Protein AF-A0A2E5KNH0-F1 (afdb_monomer_lite)

Foldseek 3Di:
DDDDPDDFQWFWWWFWFFFFDDDDDPDDDCVVLLVVLPPQWDDDVQWTWHAPDSQAETEIDNDALQDDDDPSRLVVVVVVCVSRVDYHYPPHDHDPVSVNVNSVSRHDTDFDPPAAFDDDPPDTHRSMGIFGDGPPRPDGPPPDDDDAPPVDPRGGPGIDIDTDGHDPDDPDDDDDDVVVVLVPDDPVVNVVPVPD

pLDDT: mean 78.6, std 23.7, range [23.48, 97.38]

Radius of gyration: 19.37 Å; chains: 1; bounding box: 50×56×49 Å

Sequence (196 aa):
MSASAGSSCRAVTLASAAAVLRRSAISGPISAALRRWRSTDRMSSAFEVRPITPTIGGEVSGIDLSQDLSDKTIADLHTAFLDRQVLFFRDQDITVDQHIAFGRHFGDLYVNLAAPPYKDGDAVYREVIPIYADQDTPRAGGEVWHSDASCDPEPPSASIMMLHELPPSGGDTLFAIMYAAYDALSEAMQGCLVGV

Secondary structure (DSSP, 8-state):
-----------EEEEEEEEE-------S-THHHHHHTT------SS-EEEESSSSS-EEEES--TTS---HHHHHHHHHHHHHHS-EEE-S----HHHHHHHHHTTSEEP--TTSPPEEETTEEESS-EEEE--TT-SS-TT-SS--TTTTSSS--SEEEEEE----SS--PPP---HHHHHHTS-HHHHHHHTT-

Structure (mmCIF, N/CA/C/O backbone):
data_AF-A0A2E5KNH0-F1
#
_entry.id   AF-A0A2E5KNH0-F1
#
loop_
_atom_site.group_PDB
_atom_site.id
_atom_site.type_symbol
_atom_site.label_atom_id
_atom_site.label_alt_id
_atom_site.label_comp_id
_atom_site.label_asym_id
_atom_site.label_entity_id
_atom_site.label_seq_id
_atom_site.pdbx_PDB_ins_code
_atom_site.Cartn_x
_atom_site.Cartn_y
_atom_site.Cartn_z
_atom_site.occupancy
_atom_site.B_iso_or_equiv
_atom_site.auth_seq_id
_atom_site.auth_comp_id
_atom_site.auth_asym_id
_atom_site.auth_atom_id
_atom_site.pdbx_PDB_model_num
ATOM 1 N N . MET A 1 1 ? 28.622 -40.503 -9.904 1.00 34.38 1 MET A N 1
ATOM 2 C CA . MET A 1 1 ? 29.167 -39.132 -9.796 1.00 34.38 1 MET A CA 1
ATOM 3 C C . MET A 1 1 ? 28.097 -38.207 -10.362 1.00 34.38 1 MET A C 1
ATOM 5 O O . MET A 1 1 ? 27.934 -38.161 -11.567 1.00 34.38 1 MET A O 1
ATOM 9 N N . SER A 1 2 ? 27.063 -37.973 -9.553 1.00 31.59 2 SER A N 1
ATOM 10 C CA . SER A 1 2 ? 26.736 -36.683 -8.920 1.00 31.59 2 SER A CA 1
ATOM 11 C C . SER A 1 2 ? 26.392 -35.597 -9.941 1.00 31.59 2 SER A C 1
ATOM 13 O O . SER A 1 2 ? 27.277 -34.964 -10.509 1.00 31.59 2 SER A O 1
ATOM 15 N N . ALA A 1 3 ? 25.089 -35.430 -10.167 1.00 26.97 3 ALA A N 1
ATOM 16 C CA . ALA A 1 3 ? 24.511 -34.275 -10.832 1.00 26.97 3 ALA A CA 1
ATOM 17 C C . ALA A 1 3 ? 24.563 -33.086 -9.861 1.00 26.97 3 ALA A C 1
ATOM 19 O O . ALA A 1 3 ? 24.014 -33.163 -8.762 1.00 26.97 3 ALA A O 1
ATOM 20 N N . SER A 1 4 ? 25.232 -32.000 -10.248 1.00 27.81 4 SER A N 1
ATOM 21 C CA . SER A 1 4 ? 25.197 -30.746 -9.500 1.00 27.81 4 SER A CA 1
ATOM 22 C C . SER A 1 4 ? 23.882 -30.025 -9.791 1.00 27.81 4 SER A C 1
ATOM 24 O O . SER A 1 4 ? 23.752 -29.319 -10.791 1.00 27.81 4 SER A O 1
ATOM 26 N N . ALA A 1 5 ? 22.902 -30.216 -8.911 1.00 32.16 5 ALA A N 1
ATOM 27 C CA . ALA A 1 5 ? 21.806 -29.276 -8.745 1.00 32.16 5 ALA A CA 1
ATOM 28 C C . ALA A 1 5 ? 22.393 -27.985 -8.158 1.00 32.16 5 ALA A C 1
ATOM 30 O O . ALA A 1 5 ? 22.823 -27.951 -7.008 1.00 32.16 5 ALA A O 1
ATOM 31 N N . GLY A 1 6 ? 22.480 -26.952 -8.986 1.00 33.78 6 GLY A N 1
ATOM 32 C CA . GLY A 1 6 ? 23.011 -25.652 -8.611 1.00 33.78 6 GLY A CA 1
ATOM 33 C C . GLY A 1 6 ? 22.326 -24.576 -9.431 1.00 33.78 6 GLY A C 1
ATOM 34 O O . GLY A 1 6 ? 22.869 -24.120 -10.427 1.00 33.78 6 GLY A O 1
ATOM 35 N N . SER A 1 7 ? 21.125 -24.190 -9.018 1.00 30.50 7 SER A N 1
ATOM 36 C CA . SER A 1 7 ? 20.583 -22.876 -9.346 1.00 30.50 7 SER A CA 1
ATOM 37 C C . SER A 1 7 ? 19.960 -22.356 -8.063 1.00 30.50 7 SER A C 1
ATOM 39 O O . SER A 1 7 ? 18.985 -22.922 -7.569 1.00 30.50 7 SER A O 1
ATOM 41 N N . SER A 1 8 ? 20.634 -21.387 -7.448 1.00 27.61 8 SER A N 1
ATOM 42 C CA . SER A 1 8 ? 20.253 -20.852 -6.148 1.00 27.61 8 SER A CA 1
ATOM 43 C C . SER A 1 8 ? 18.893 -20.170 -6.275 1.00 27.61 8 SER A C 1
ATOM 45 O O . SER A 1 8 ? 18.663 -19.427 -7.229 1.00 27.61 8 SER A O 1
ATOM 47 N N . CYS A 1 9 ? 17.988 -20.428 -5.330 1.00 23.77 9 CYS A N 1
ATOM 48 C CA . CYS A 1 9 ? 16.837 -19.554 -5.142 1.00 23.77 9 CYS A CA 1
ATOM 49 C C . CYS A 1 9 ? 17.395 -18.172 -4.801 1.00 23.77 9 CYS A C 1
ATOM 51 O O . CYS A 1 9 ? 18.076 -18.012 -3.790 1.00 23.77 9 CYS A O 1
ATOM 53 N N . ARG A 1 10 ? 17.185 -17.211 -5.694 1.00 25.58 10 ARG A N 1
ATOM 54 C CA . ARG A 1 10 ? 17.417 -15.793 -5.441 1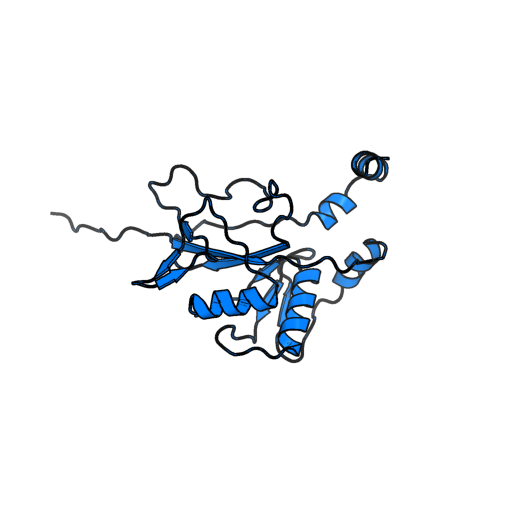.00 25.58 10 ARG A CA 1
ATOM 55 C C . ARG A 1 10 ? 16.041 -15.200 -5.150 1.00 25.58 10 ARG A C 1
ATOM 57 O O . ARG A 1 10 ? 15.078 -15.550 -5.828 1.00 25.58 10 ARG A O 1
ATOM 64 N N . ALA A 1 11 ? 15.937 -14.461 -4.052 1.00 23.48 11 ALA A N 1
ATOM 65 C CA . ALA A 1 11 ? 14.734 -13.750 -3.647 1.00 23.48 11 ALA A CA 1
ATOM 66 C C . ALA A 1 11 ? 15.055 -12.250 -3.657 1.00 23.48 11 ALA A C 1
ATOM 68 O O . ALA A 1 11 ? 15.492 -11.655 -2.678 1.00 23.48 11 ALA A O 1
ATOM 69 N N . VAL A 1 12 ? 14.920 -11.642 -4.824 1.00 25.36 12 VAL A N 1
ATOM 70 C CA . VAL A 1 12 ? 14.840 -10.195 -5.026 1.00 25.36 12 VAL A CA 1
ATOM 71 C C . VAL A 1 12 ? 13.396 -9.709 -4.800 1.00 25.36 12 VAL A C 1
ATOM 73 O O . VAL A 1 12 ? 12.568 -9.707 -5.704 1.00 25.36 12 VAL A O 1
ATOM 76 N N . THR A 1 13 ? 13.081 -9.212 -3.607 1.00 25.86 13 THR A N 1
ATOM 77 C CA . THR A 1 13 ? 11.920 -8.321 -3.413 1.00 25.86 13 THR A CA 1
ATOM 78 C C . THR A 1 13 ? 12.343 -6.890 -3.779 1.00 25.86 13 THR A C 1
ATOM 80 O O . THR A 1 13 ? 13.503 -6.520 -3.596 1.00 25.86 13 THR A O 1
ATOM 83 N N . LEU A 1 14 ? 11.478 -6.047 -4.349 1.00 35.12 14 LEU A N 1
ATOM 84 C CA . LEU A 1 14 ? 11.914 -4.724 -4.809 1.00 35.12 14 LEU A CA 1
ATOM 85 C C . LEU A 1 14 ? 10.901 -3.605 -4.556 1.00 35.12 14 LEU A C 1
ATOM 87 O O . LEU A 1 14 ? 9.698 -3.781 -4.411 1.00 35.12 14 LEU A O 1
ATOM 91 N N . ALA A 1 15 ? 11.480 -2.414 -4.478 1.00 33.41 15 ALA A N 1
ATOM 92 C CA . ALA A 1 15 ? 10.873 -1.113 -4.662 1.00 33.41 15 ALA A CA 1
ATOM 93 C C . ALA A 1 15 ? 9.723 -0.787 -3.719 1.00 33.41 15 ALA A C 1
ATOM 95 O O . ALA A 1 15 ? 8.595 -0.934 -4.139 1.00 33.41 15 ALA A O 1
ATOM 96 N N . SER A 1 16 ? 10.001 -0.255 -2.520 1.00 31.20 16 SER A N 1
ATOM 97 C CA . SER A 1 16 ? 9.068 0.668 -1.853 1.00 31.20 16 SER A CA 1
ATOM 98 C C . SER A 1 16 ? 9.271 2.071 -2.439 1.00 31.20 16 SER A C 1
ATOM 100 O O . SER A 1 16 ? 10.328 2.669 -2.232 1.00 31.20 16 SER A O 1
ATOM 102 N N . ALA A 1 17 ? 8.303 2.582 -3.201 1.00 29.34 17 ALA A N 1
ATOM 103 C CA . ALA A 1 17 ? 8.221 4.003 -3.532 1.00 29.34 17 ALA A CA 1
ATOM 104 C C . ALA A 1 17 ? 7.343 4.667 -2.472 1.00 29.34 17 ALA A C 1
ATOM 106 O O . ALA A 1 17 ? 6.145 4.386 -2.395 1.00 29.34 17 ALA A O 1
ATOM 107 N N . ALA A 1 18 ? 7.951 5.493 -1.625 1.00 30.86 18 ALA A N 1
ATOM 108 C CA . ALA A 1 18 ? 7.249 6.128 -0.526 1.00 30.86 18 ALA A CA 1
ATOM 109 C C . ALA A 1 18 ? 6.720 7.503 -0.968 1.00 30.86 18 ALA A C 1
ATOM 111 O O . ALA A 1 18 ? 7.510 8.351 -1.371 1.00 30.86 18 ALA A O 1
ATOM 112 N N . ALA A 1 19 ? 5.407 7.728 -0.931 1.00 27.92 19 ALA A N 1
ATOM 113 C CA . ALA A 1 19 ? 4.795 8.992 -1.343 1.00 27.92 19 ALA A CA 1
ATOM 114 C C . ALA A 1 19 ? 4.454 9.860 -0.123 1.00 27.92 19 ALA A C 1
ATOM 116 O O . ALA A 1 19 ? 3.958 9.346 0.885 1.00 27.92 19 ALA A O 1
ATOM 117 N N . VAL A 1 20 ? 4.693 11.173 -0.194 1.00 26.77 20 VAL A N 1
ATOM 118 C CA . VAL A 1 20 ? 4.308 12.147 0.848 1.00 26.77 20 VAL A CA 1
ATOM 119 C C . VAL A 1 20 ? 3.017 12.870 0.443 1.00 26.77 20 VAL A C 1
ATOM 121 O O . VAL A 1 20 ? 3.003 13.687 -0.476 1.00 26.77 20 VAL A O 1
ATOM 124 N N . LEU A 1 21 ? 1.918 12.597 1.150 1.00 29.09 21 LEU A N 1
ATOM 125 C CA . LEU A 1 21 ? 0.641 13.290 1.000 1.00 29.09 21 LEU A CA 1
ATOM 126 C C . LEU A 1 21 ? 0.536 14.458 1.979 1.00 29.09 21 LEU A C 1
ATOM 128 O O . LEU A 1 21 ? 0.587 14.289 3.199 1.00 29.09 21 LEU A O 1
ATOM 132 N N . ARG A 1 22 ? 0.282 15.660 1.449 1.00 29.33 22 ARG A N 1
ATOM 133 C CA . ARG A 1 22 ? -0.100 16.813 2.273 1.00 29.33 22 ARG A CA 1
ATOM 134 C C . ARG A 1 22 ? -1.474 16.566 2.897 1.00 29.33 22 ARG A C 1
ATOM 136 O O . ARG A 1 22 ? -2.458 16.341 2.194 1.00 29.33 22 ARG A O 1
ATOM 143 N N . ARG A 1 23 ? -1.536 16.647 4.230 1.00 30.12 23 ARG A N 1
ATOM 144 C CA . ARG A 1 23 ? -2.749 16.455 5.041 1.00 30.12 23 ARG A CA 1
ATOM 145 C C . ARG A 1 23 ? -3.913 17.310 4.526 1.00 30.12 23 ARG A C 1
ATOM 147 O O . ARG A 1 23 ? -3.942 18.516 4.752 1.00 30.12 23 ARG A O 1
ATOM 154 N N . SER A 1 24 ? -4.920 16.671 3.935 1.00 33.03 24 SER A N 1
ATOM 155 C CA . SER A 1 24 ? -6.285 17.203 3.949 1.00 33.03 24 SER A CA 1
ATOM 156 C C . SER A 1 24 ? -6.992 16.641 5.176 1.00 33.03 24 SER A C 1
ATOM 158 O O . SER A 1 24 ? -7.052 15.429 5.373 1.00 33.03 24 SER A O 1
ATOM 160 N N . ALA A 1 25 ? -7.452 17.534 6.050 1.00 32.50 25 ALA A N 1
ATOM 161 C CA . ALA A 1 25 ? -8.065 17.187 7.322 1.00 32.50 25 ALA A CA 1
ATOM 162 C C . ALA A 1 25 ? -9.341 16.359 7.109 1.00 32.50 25 ALA A C 1
ATOM 164 O O . ALA A 1 25 ? -10.355 16.873 6.640 1.00 32.50 25 ALA A O 1
ATOM 165 N N . ILE A 1 26 ? -9.306 15.085 7.496 1.00 38.44 26 ILE A N 1
ATOM 166 C CA . ILE A 1 26 ? -10.521 14.295 7.688 1.00 38.44 26 ILE A CA 1
ATOM 167 C C . ILE A 1 26 ? -11.118 14.753 9.023 1.00 38.44 26 ILE A C 1
ATOM 169 O O . ILE A 1 26 ? -10.611 14.409 10.088 1.00 38.44 26 ILE A O 1
ATOM 173 N N . SER A 1 27 ? -12.160 15.582 8.973 1.00 29.41 27 SER A N 1
ATOM 174 C CA . SER A 1 27 ? -12.933 15.987 10.148 1.00 29.41 27 SER A CA 1
ATOM 175 C C . SER A 1 27 ? -14.184 15.109 10.291 1.00 29.41 27 SER A C 1
ATOM 177 O O . SER A 1 27 ? -15.020 15.037 9.393 1.00 29.41 27 SER A O 1
ATOM 179 N N . GLY A 1 28 ? -14.316 14.415 11.427 1.00 36.91 28 GLY A N 1
ATOM 180 C CA . GLY A 1 28 ? -15.511 13.642 11.793 1.00 36.91 28 GLY A CA 1
ATOM 181 C C . GLY A 1 28 ? -15.218 12.456 12.727 1.00 36.91 28 GLY A C 1
ATOM 182 O O . GLY A 1 28 ? -14.090 11.968 12.753 1.00 36.91 28 GLY A O 1
ATOM 183 N N . PRO A 1 29 ? -16.205 11.973 13.510 1.00 38.62 29 PRO A N 1
ATOM 184 C CA . PRO A 1 29 ? -16.018 10.810 14.376 1.00 38.62 29 PRO A CA 1
ATOM 185 C C . PRO A 1 29 ? -15.806 9.533 13.545 1.00 38.62 29 PRO A C 1
ATOM 187 O O . PRO A 1 29 ? -16.643 9.154 12.723 1.00 38.62 29 PRO A O 1
ATOM 190 N N . ILE A 1 30 ? -14.692 8.843 13.802 1.00 52.00 30 ILE A N 1
ATOM 191 C CA . ILE A 1 30 ? -14.198 7.660 13.068 1.00 52.00 30 ILE A CA 1
ATOM 192 C C . ILE A 1 30 ? -15.200 6.482 13.096 1.00 52.00 30 ILE A C 1
ATOM 194 O O . ILE A 1 30 ? -15.264 5.689 12.156 1.00 52.00 30 ILE A O 1
ATOM 198 N N . SER A 1 31 ? -16.125 6.445 14.068 1.00 41.19 31 SER A N 1
ATOM 199 C CA . SER A 1 31 ? -17.243 5.480 14.118 1.00 41.19 31 SER A CA 1
ATOM 200 C C . SER A 1 31 ? -18.205 5.545 12.912 1.00 41.19 31 SER A C 1
ATOM 202 O O . SER A 1 31 ? -18.993 4.619 12.684 1.00 41.19 31 SER A O 1
ATOM 204 N N . ALA A 1 32 ? -18.166 6.622 12.121 1.00 43.34 32 ALA A N 1
ATOM 205 C CA . ALA A 1 32 ? -18.863 6.720 10.840 1.00 43.34 32 ALA A CA 1
ATOM 206 C C . ALA A 1 32 ? -18.083 6.054 9.687 1.00 43.34 32 ALA A C 1
ATOM 208 O O . ALA A 1 32 ? -18.707 5.500 8.779 1.00 43.34 32 ALA A O 1
ATOM 209 N N . ALA A 1 33 ? -16.746 6.042 9.741 1.00 44.22 33 ALA A N 1
ATOM 210 C CA . ALA A 1 33 ? -15.887 5.378 8.758 1.00 44.22 33 ALA A CA 1
ATOM 211 C C . ALA A 1 33 ? -16.022 3.848 8.847 1.00 44.22 33 ALA A C 1
ATOM 213 O O . ALA A 1 33 ? -16.253 3.197 7.831 1.00 44.22 33 ALA A O 1
ATOM 214 N N . LEU A 1 34 ? -16.058 3.292 10.065 1.00 43.56 34 LEU A N 1
ATOM 215 C CA . LEU A 1 34 ? -16.322 1.863 10.304 1.00 43.56 34 LEU A CA 1
ATOM 216 C C . LEU A 1 34 ? -17.716 1.412 9.820 1.00 43.56 34 LEU A C 1
ATOM 218 O O . LEU A 1 34 ? -17.902 0.279 9.382 1.00 43.56 34 LEU A O 1
ATOM 222 N N . ARG A 1 35 ? -18.724 2.296 9.854 1.00 43.66 35 ARG A N 1
ATOM 223 C CA . ARG A 1 35 ? -20.071 2.012 9.316 1.00 43.66 35 ARG A CA 1
ATOM 224 C C . ARG A 1 35 ? -20.096 1.918 7.787 1.00 43.66 35 ARG A C 1
ATOM 226 O O . ARG A 1 35 ? -20.959 1.235 7.237 1.00 43.66 35 ARG A O 1
ATOM 233 N N . ARG A 1 36 ? -19.143 2.564 7.112 1.00 45.41 36 ARG A N 1
ATOM 234 C CA . ARG A 1 36 ? -18.985 2.561 5.651 1.00 45.41 36 ARG A CA 1
ATOM 235 C C . ARG A 1 36 ? -18.416 1.235 5.123 1.00 45.41 36 ARG A C 1
ATOM 237 O O . ARG A 1 36 ? -18.638 0.916 3.959 1.00 45.41 36 ARG A O 1
ATOM 244 N N . TRP A 1 37 ? -17.791 0.425 5.987 1.00 46.59 37 TRP A N 1
ATOM 245 C CA . TRP A 1 37 ? -17.202 -0.885 5.657 1.00 46.59 37 TRP A CA 1
ATOM 246 C C . TRP A 1 37 ? -18.221 -1.969 5.270 1.00 46.59 37 TRP A C 1
ATOM 248 O O . TRP A 1 37 ? -17.841 -3.007 4.738 1.00 46.59 37 TRP A O 1
ATOM 258 N N . ARG A 1 38 ? -19.523 -1.743 5.505 1.00 45.75 38 ARG A N 1
ATOM 259 C CA . ARG A 1 38 ? -20.592 -2.708 5.185 1.00 45.75 38 ARG A CA 1
ATOM 260 C C . ARG A 1 38 ? -21.038 -2.718 3.717 1.00 45.75 38 ARG A C 1
ATOM 262 O O . ARG A 1 38 ? -21.854 -3.562 3.365 1.00 45.75 38 ARG A O 1
ATOM 269 N N . SER A 1 39 ? -20.540 -1.814 2.869 1.00 47.56 39 SER A N 1
ATOM 270 C CA . SER A 1 39 ? -20.780 -1.883 1.420 1.00 47.56 39 SER A CA 1
ATOM 271 C C . SER A 1 39 ? -19.678 -2.722 0.781 1.00 47.56 39 SER A C 1
ATOM 273 O O . SER A 1 39 ? -18.568 -2.237 0.573 1.00 47.56 39 SER A O 1
ATOM 275 N N . THR A 1 40 ? -19.970 -3.997 0.537 1.00 47.69 40 THR A N 1
ATOM 276 C CA . THR A 1 40 ? -19.003 -5.030 0.135 1.00 47.69 40 THR A CA 1
ATOM 277 C C . THR A 1 40 ? -18.423 -4.884 -1.267 1.00 47.69 40 THR A C 1
ATOM 279 O O . THR A 1 40 ? -17.397 -5.494 -1.516 1.00 47.69 40 THR A O 1
ATOM 282 N N . ASP A 1 41 ? -18.975 -4.030 -2.124 1.00 52.41 41 ASP A N 1
ATOM 283 C CA . ASP A 1 41 ? -18.373 -3.689 -3.412 1.00 52.41 41 ASP A CA 1
ATOM 284 C C . ASP A 1 41 ? -18.386 -2.178 -3.598 1.00 52.41 41 ASP A C 1
ATOM 286 O O . ASP A 1 41 ? -19.431 -1.525 -3.509 1.00 52.41 41 ASP A O 1
ATOM 290 N N . ARG A 1 42 ? -17.214 -1.607 -3.874 1.00 55.16 42 ARG A N 1
ATOM 291 C CA . ARG A 1 42 ? -17.139 -0.325 -4.568 1.00 55.16 42 ARG A CA 1
ATOM 292 C C . ARG A 1 42 ? -16.660 -0.603 -5.975 1.00 55.16 42 ARG A C 1
ATOM 294 O O . ARG A 1 42 ? -15.466 -0.733 -6.213 1.00 55.16 42 ARG A O 1
ATOM 301 N N . MET A 1 43 ? -17.612 -0.659 -6.894 1.00 52.69 43 MET A N 1
ATOM 302 C CA . MET A 1 43 ? -17.313 -0.582 -8.311 1.00 52.69 43 MET A CA 1
ATOM 303 C C . MET A 1 43 ? -17.013 0.877 -8.646 1.00 52.69 43 MET A C 1
ATOM 305 O O . MET A 1 43 ? -17.902 1.732 -8.576 1.00 52.69 43 MET A O 1
ATOM 309 N N . SER A 1 44 ? -15.765 1.177 -8.998 1.00 60.31 44 SER A N 1
ATOM 310 C CA . SER A 1 44 ? -15.546 2.293 -9.911 1.00 60.31 44 SER A CA 1
ATOM 311 C C . SER A 1 44 ? -15.933 1.803 -11.311 1.00 60.31 44 SER A C 1
ATOM 313 O O . SER A 1 44 ? -15.989 0.602 -11.569 1.00 60.31 44 SER A O 1
ATOM 315 N N . SER A 1 45 ? -16.215 2.703 -12.249 1.00 66.56 45 SER A N 1
ATOM 316 C CA . SER A 1 45 ? -16.480 2.287 -13.634 1.00 66.56 45 SER A CA 1
ATOM 317 C C . SER A 1 45 ? -15.256 1.659 -14.322 1.00 66.56 45 SER A C 1
ATOM 319 O O . SER A 1 45 ? -15.389 1.195 -15.448 1.00 66.56 45 SER A O 1
ATOM 321 N N . ALA A 1 46 ? -14.077 1.698 -13.685 1.00 81.88 46 ALA A N 1
ATOM 322 C CA . ALA A 1 46 ? -12.796 1.315 -14.270 1.00 81.88 46 ALA A CA 1
ATOM 323 C C . ALA A 1 46 ? -12.144 0.087 -13.610 1.00 81.88 46 ALA A C 1
ATOM 325 O O . ALA A 1 46 ? -11.383 -0.596 -14.279 1.00 81.88 46 ALA A O 1
ATOM 326 N N . PHE A 1 47 ? -12.412 -0.197 -12.331 1.00 93.62 47 PHE A N 1
ATOM 327 C CA . PHE A 1 47 ? -11.809 -1.316 -11.599 1.00 93.62 47 PHE A CA 1
ATOM 328 C C . PHE A 1 47 ? -12.691 -1.782 -10.433 1.00 93.62 47 PHE A C 1
ATOM 330 O O . PHE A 1 47 ? -13.570 -1.056 -9.953 1.00 93.62 47 PHE A O 1
ATOM 337 N N . GLU A 1 48 ? -12.407 -2.986 -9.945 1.00 94.44 48 GLU A N 1
ATOM 338 C CA . GLU A 1 48 ? -13.041 -3.594 -8.775 1.00 94.44 48 GLU A CA 1
ATOM 339 C C . GLU A 1 48 ? -12.051 -3.658 -7.606 1.00 94.44 48 GLU A C 1
ATOM 341 O O . GLU A 1 48 ? -10.844 -3.793 -7.810 1.00 94.44 48 GLU A O 1
ATOM 346 N N . VAL A 1 49 ? -12.559 -3.551 -6.374 1.00 94.94 49 VAL A N 1
ATOM 347 C CA . VAL A 1 49 ? -11.767 -3.728 -5.148 1.00 94.94 49 VAL A CA 1
ATOM 348 C C . VAL A 1 49 ? -12.410 -4.804 -4.289 1.00 94.94 49 VAL A C 1
ATOM 350 O O . VAL A 1 49 ? -13.365 -4.527 -3.559 1.00 94.94 49 VAL A O 1
ATOM 353 N N . ARG A 1 50 ? -11.850 -6.015 -4.328 1.00 94.88 50 ARG A N 1
ATOM 354 C CA . ARG A 1 50 ? -12.304 -7.144 -3.515 1.00 94.88 50 ARG A CA 1
ATOM 355 C C . ARG A 1 50 ? -11.669 -7.079 -2.122 1.00 94.88 50 ARG A C 1
ATOM 357 O O . ARG A 1 50 ? -10.445 -7.174 -2.013 1.00 94.88 50 ARG A O 1
ATOM 364 N N . PRO A 1 51 ? -12.445 -6.955 -1.034 1.00 94.06 51 PRO A N 1
ATOM 365 C CA . PRO A 1 51 ? -11.888 -6.931 0.319 1.00 94.06 51 PRO A CA 1
ATOM 366 C C . PRO A 1 51 ? -11.169 -8.242 0.654 1.00 94.06 51 PRO A C 1
ATOM 368 O O . PRO A 1 51 ? -11.710 -9.319 0.409 1.00 94.06 51 PRO A O 1
ATOM 371 N N . ILE A 1 52 ? -9.977 -8.161 1.253 1.00 93.00 52 ILE A N 1
ATOM 372 C CA . ILE A 1 52 ? -9.242 -9.350 1.728 1.00 93.00 52 ILE A CA 1
ATOM 373 C C . ILE A 1 52 ? -9.651 -9.695 3.159 1.00 93.00 52 ILE A C 1
ATOM 375 O O . ILE A 1 52 ? -9.848 -10.861 3.497 1.00 93.00 52 ILE A O 1
ATOM 379 N N . THR A 1 53 ? -9.814 -8.677 4.001 1.00 91.69 53 THR A N 1
ATOM 380 C CA . THR A 1 53 ? -10.353 -8.821 5.355 1.00 91.69 53 THR A CA 1
ATOM 381 C C . THR A 1 53 ? -11.512 -7.841 5.562 1.00 91.69 53 THR A C 1
ATOM 383 O O . THR A 1 53 ? -11.703 -6.929 4.751 1.00 91.69 53 THR A O 1
ATOM 386 N N . PRO A 1 54 ? -12.290 -7.972 6.653 1.00 89.19 54 PRO A N 1
ATOM 387 C CA . PRO A 1 54 ? -13.362 -7.024 6.944 1.00 89.19 54 PRO A CA 1
ATOM 388 C C . PRO A 1 54 ? -12.892 -5.578 7.174 1.00 89.19 54 PRO A C 1
ATOM 390 O O . PRO A 1 54 ? -13.713 -4.671 7.068 1.00 89.19 54 PRO A O 1
ATOM 393 N N . THR A 1 55 ? -11.619 -5.360 7.527 1.00 87.19 55 THR A N 1
ATOM 394 C CA . THR A 1 55 ? -11.140 -4.078 8.080 1.00 87.19 55 THR A CA 1
ATOM 395 C C . THR A 1 55 ? -9.956 -3.462 7.333 1.00 87.19 55 THR A C 1
ATOM 397 O O . THR A 1 55 ? -9.813 -2.244 7.326 1.00 87.19 55 THR A O 1
ATOM 400 N N . ILE A 1 56 ? -9.109 -4.274 6.701 1.00 93.25 56 ILE A N 1
ATOM 401 C CA . ILE A 1 56 ? -7.891 -3.843 6.000 1.00 93.25 56 ILE A CA 1
ATOM 402 C C . ILE A 1 56 ? -7.633 -4.722 4.773 1.00 93.25 56 ILE A C 1
ATOM 404 O O . ILE A 1 56 ? -7.918 -5.922 4.779 1.00 93.25 56 ILE A O 1
ATOM 408 N N . GLY A 1 57 ? -7.061 -4.136 3.727 1.00 93.38 57 GLY A N 1
ATOM 409 C CA . GLY A 1 57 ? -6.658 -4.859 2.528 1.00 93.38 57 GLY A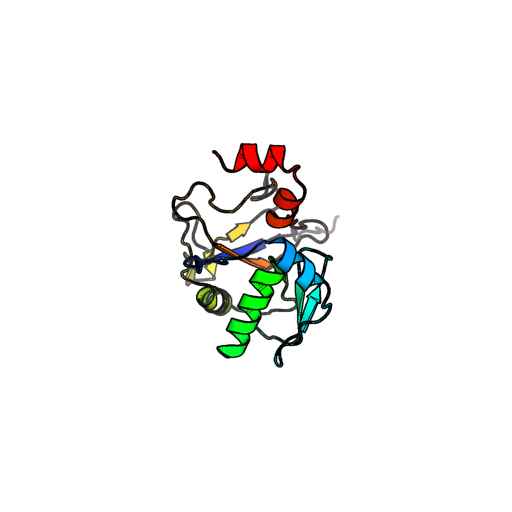 CA 1
ATOM 410 C C . GLY A 1 57 ? -7.773 -4.970 1.491 1.00 93.38 57 GLY A C 1
ATOM 411 O O . GLY A 1 57 ? -8.891 -5.402 1.786 1.00 93.38 57 GLY A O 1
ATOM 412 N N . GLY A 1 58 ? -7.446 -4.621 0.251 1.00 95.44 58 GLY A N 1
ATOM 413 C CA . GLY A 1 58 ? -8.280 -4.870 -0.920 1.00 95.44 58 GLY A CA 1
ATOM 414 C C . GLY A 1 58 ? -7.436 -5.329 -2.104 1.00 95.44 58 GLY A C 1
ATOM 415 O O . GLY A 1 58 ? -6.390 -4.750 -2.371 1.00 95.44 58 GLY A O 1
ATOM 416 N N . GLU A 1 59 ? -7.874 -6.367 -2.806 1.00 97.12 59 GLU A N 1
ATOM 417 C CA . GLU A 1 59 ? -7.298 -6.763 -4.091 1.00 97.12 59 GLU A CA 1
ATOM 418 C C . GLU A 1 59 ? -7.980 -5.975 -5.208 1.00 97.12 59 GLU A C 1
ATOM 420 O O . GLU A 1 59 ? -9.208 -5.962 -5.295 1.00 97.12 59 GLU A O 1
ATOM 425 N N . VAL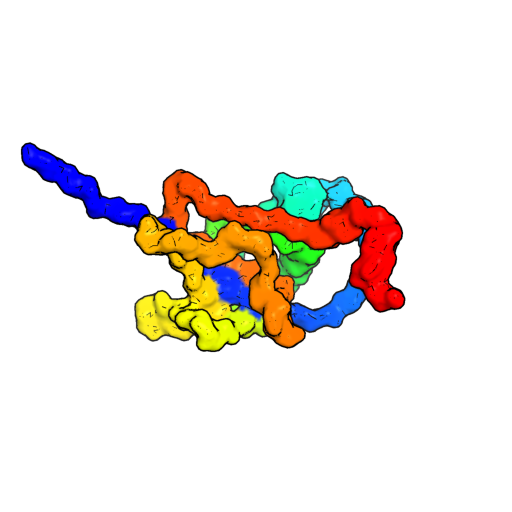 A 1 60 ? -7.185 -5.304 -6.036 1.00 96.25 60 VAL A N 1
ATOM 426 C CA . VAL A 1 60 ? -7.657 -4.493 -7.155 1.00 96.25 60 VAL A CA 1
ATOM 427 C C . VAL A 1 60 ? -7.538 -5.297 -8.445 1.00 96.25 60 VAL A C 1
ATOM 429 O O . VAL A 1 60 ? -6.477 -5.848 -8.739 1.00 96.25 60 VAL A O 1
ATOM 432 N N . SER A 1 61 ? -8.616 -5.343 -9.224 1.00 94.75 61 SER A N 1
ATOM 433 C CA . SER A 1 61 ? -8.673 -6.031 -10.518 1.00 94.75 61 SER A CA 1
ATOM 434 C C . SER A 1 61 ? -9.308 -5.150 -11.598 1.00 94.75 61 SER A C 1
ATOM 436 O O . SER A 1 61 ? -10.005 -4.177 -11.307 1.00 94.75 61 SER A O 1
ATOM 438 N N . GLY A 1 62 ? -9.054 -5.482 -12.868 1.00 92.25 62 GLY A N 1
ATOM 439 C CA . GLY A 1 62 ? -9.559 -4.716 -14.016 1.00 92.25 62 GLY A CA 1
ATOM 440 C C . GLY A 1 62 ? -8.741 -3.466 -14.353 1.00 92.25 62 GLY A C 1
ATOM 441 O O . GLY A 1 62 ? -9.188 -2.654 -15.155 1.00 92.25 62 GLY A O 1
ATOM 442 N N . ILE A 1 63 ? -7.549 -3.321 -13.766 1.00 93.56 63 ILE A N 1
ATOM 443 C CA . ILE A 1 63 ? -6.623 -2.219 -14.025 1.00 93.56 63 ILE A CA 1
ATOM 444 C C . ILE A 1 63 ? -5.257 -2.748 -14.473 1.00 93.56 63 ILE A C 1
ATOM 446 O O . ILE A 1 63 ? -4.786 -3.771 -13.976 1.00 93.56 63 ILE A O 1
ATOM 450 N N . ASP A 1 64 ? -4.637 -2.029 -15.404 1.00 94.56 64 ASP A N 1
ATOM 451 C CA . ASP A 1 64 ? -3.285 -2.275 -15.899 1.00 94.56 64 ASP A CA 1
ATOM 452 C C . ASP A 1 64 ? -2.433 -1.035 -15.603 1.00 94.56 64 ASP A C 1
ATOM 454 O O . ASP A 1 64 ? -2.675 0.039 -16.159 1.00 94.56 64 ASP A O 1
ATOM 458 N N . LEU A 1 65 ? -1.473 -1.175 -14.687 1.00 94.94 65 LEU A N 1
ATOM 459 C CA . LEU A 1 65 ? -0.594 -0.093 -14.243 1.00 94.94 65 LEU A CA 1
ATOM 460 C C . LEU A 1 65 ? 0.490 0.258 -15.275 1.00 94.94 65 LEU A C 1
ATOM 462 O O . LEU A 1 65 ? 1.189 1.254 -15.100 1.00 94.94 65 LEU A O 1
ATOM 466 N N . SER A 1 66 ? 0.639 -0.531 -16.346 1.00 93.81 66 SER A N 1
ATOM 467 C CA . SER A 1 66 ? 1.548 -0.211 -17.452 1.00 93.81 66 SER A CA 1
ATOM 468 C C . SER A 1 66 ? 1.014 0.913 -18.351 1.00 93.81 66 SER A C 1
ATOM 470 O O . SER A 1 66 ? 1.776 1.513 -19.114 1.00 93.81 66 SER A O 1
ATOM 472 N N . GLN A 1 67 ? -0.289 1.195 -18.270 1.00 92.44 67 GLN A N 1
ATOM 473 C CA . GLN A 1 67 ? -0.980 2.180 -19.096 1.00 92.44 67 GLN A CA 1
ATOM 474 C C . GLN A 1 67 ? -1.131 3.522 -18.379 1.00 92.44 67 GLN A C 1
ATOM 476 O O . GLN A 1 67 ? -1.178 3.597 -17.151 1.00 92.44 67 GLN A O 1
ATOM 481 N N . ASP A 1 68 ? -1.315 4.582 -19.164 1.00 91.38 68 ASP A N 1
ATOM 482 C CA . ASP A 1 68 ? -1.704 5.884 -18.631 1.00 91.38 68 ASP A CA 1
ATOM 483 C C . ASP A 1 68 ? -3.115 5.800 -18.030 1.00 91.38 68 ASP A C 1
ATOM 485 O O . ASP A 1 68 ? -4.121 5.609 -18.724 1.00 91.38 68 ASP A O 1
ATOM 489 N N . LEU A 1 69 ? -3.194 5.949 -16.711 1.00 93.44 69 LEU A N 1
ATOM 490 C CA . LEU A 1 69 ? -4.450 5.936 -15.976 1.00 93.44 69 LEU A CA 1
ATOM 491 C C . LEU A 1 69 ? -5.094 7.323 -16.004 1.00 93.44 69 LEU A C 1
ATOM 493 O O . LEU A 1 69 ? -4.441 8.340 -15.788 1.00 93.44 69 LEU A O 1
ATOM 497 N N . SER A 1 70 ? -6.410 7.371 -16.218 1.00 94.56 70 SER A N 1
ATOM 498 C CA . SER A 1 70 ? -7.142 8.640 -16.161 1.00 94.56 70 SER A CA 1
ATOM 499 C C . SER A 1 70 ? -7.109 9.253 -14.754 1.00 94.56 70 SER A C 1
ATOM 501 O O . SER A 1 70 ? -7.153 8.524 -13.760 1.00 94.56 70 SER A O 1
ATOM 503 N N . ASP A 1 71 ? -7.164 10.585 -14.658 1.00 93.94 71 ASP A N 1
ATOM 504 C CA . ASP A 1 71 ? -7.252 11.301 -13.372 1.00 93.94 71 ASP A CA 1
ATOM 505 C C . ASP A 1 71 ? -8.402 10.791 -12.496 1.00 93.94 71 ASP A C 1
ATOM 507 O O . ASP A 1 71 ? -8.285 10.687 -11.273 1.00 93.94 71 ASP A O 1
ATOM 511 N N . LYS A 1 72 ? -9.523 10.419 -13.128 1.00 94.06 72 LYS A N 1
ATOM 512 C CA . LYS A 1 72 ? -10.658 9.819 -12.431 1.00 94.06 72 LYS A CA 1
ATOM 513 C C . LYS A 1 72 ? -10.286 8.469 -11.811 1.00 94.06 72 LYS A C 1
ATOM 515 O O . LYS A 1 72 ? -10.625 8.229 -10.655 1.00 94.06 72 LYS A O 1
ATOM 520 N N . THR A 1 73 ? -9.606 7.605 -12.560 1.00 94.88 73 THR A N 1
ATOM 521 C CA . THR A 1 73 ? -9.143 6.300 -12.071 1.00 94.88 73 THR A CA 1
ATOM 522 C C . THR A 1 73 ? -8.193 6.475 -10.890 1.00 94.88 73 THR A C 1
ATOM 524 O O . THR A 1 73 ? -8.369 5.821 -9.867 1.00 94.88 73 THR A O 1
ATOM 527 N N . ILE A 1 74 ? -7.239 7.404 -10.989 1.00 95.00 74 ILE A N 1
ATOM 528 C CA . ILE A 1 74 ? -6.300 7.726 -9.907 1.00 95.00 74 ILE A CA 1
ATOM 529 C C . ILE A 1 74 ? -7.030 8.236 -8.656 1.00 95.00 74 ILE A C 1
ATOM 531 O O . ILE A 1 74 ? -6.737 7.792 -7.547 1.00 95.00 74 ILE A O 1
ATOM 535 N N . ALA A 1 75 ? -8.014 9.126 -8.808 1.00 93.69 75 ALA A N 1
ATOM 536 C CA . ALA A 1 75 ? -8.807 9.626 -7.684 1.00 93.69 75 ALA A CA 1
ATOM 537 C C . ALA A 1 75 ? -9.643 8.520 -7.009 1.00 93.69 75 ALA A C 1
ATOM 539 O O . ALA A 1 75 ? -9.757 8.469 -5.777 1.00 93.69 75 ALA A O 1
ATOM 540 N N . ASP A 1 76 ? -10.204 7.609 -7.808 1.00 94.31 76 ASP A N 1
ATOM 541 C CA . ASP A 1 76 ? -10.933 6.447 -7.304 1.00 94.31 76 ASP A CA 1
ATOM 542 C C . ASP A 1 76 ? -9.976 5.487 -6.561 1.00 94.31 76 ASP A C 1
ATOM 544 O O . ASP A 1 76 ? -10.333 4.990 -5.489 1.00 94.31 76 ASP A O 1
ATOM 548 N N . LEU A 1 77 ? -8.749 5.273 -7.062 1.00 94.62 77 LEU A N 1
ATOM 549 C CA . LEU A 1 77 ? -7.709 4.475 -6.391 1.00 94.62 77 LEU A CA 1
ATOM 550 C C . LEU A 1 77 ? -7.268 5.100 -5.068 1.00 94.62 77 LEU A C 1
ATOM 552 O O . LEU A 1 77 ? -7.168 4.390 -4.072 1.00 94.62 77 LEU A O 1
ATOM 556 N N . HIS A 1 78 ? -7.066 6.418 -5.023 1.00 93.62 78 HIS A N 1
ATOM 557 C CA . HIS A 1 78 ? -6.791 7.152 -3.781 1.00 93.62 78 HIS A CA 1
ATOM 558 C C . HIS A 1 78 ? -7.880 6.921 -2.743 1.00 93.62 78 HIS A C 1
ATOM 560 O O . HIS A 1 78 ? -7.606 6.605 -1.588 1.00 93.62 78 HIS A O 1
ATOM 566 N N . THR A 1 79 ? -9.138 7.026 -3.165 1.00 92.69 79 THR A N 1
ATOM 567 C CA . THR A 1 79 ? -10.280 6.786 -2.279 1.00 92.69 79 THR A CA 1
ATOM 568 C C . THR A 1 79 ? -10.303 5.341 -1.781 1.00 92.69 79 THR A C 1
ATOM 570 O O . THR A 1 79 ? -10.553 5.110 -0.599 1.00 92.69 79 THR A O 1
ATOM 573 N N . ALA A 1 80 ? -10.041 4.368 -2.659 1.00 92.88 80 ALA A N 1
ATOM 574 C CA . ALA A 1 80 ? -9.956 2.960 -2.284 1.00 92.88 80 ALA A CA 1
ATOM 575 C C . ALA A 1 80 ? -8.788 2.689 -1.324 1.00 92.88 80 ALA A C 1
ATOM 577 O O . ALA A 1 80 ? -8.956 1.945 -0.360 1.00 92.88 80 ALA A O 1
ATOM 578 N N . PHE A 1 81 ? -7.637 3.325 -1.544 1.00 94.75 81 PHE A N 1
ATOM 579 C CA . PHE A 1 81 ? -6.460 3.213 -0.692 1.00 94.75 81 PHE A CA 1
ATOM 580 C C . PHE A 1 81 ? -6.735 3.769 0.706 1.00 94.75 81 PHE A C 1
ATOM 582 O O . PHE A 1 81 ? -6.500 3.078 1.690 1.00 94.75 81 PHE A O 1
ATOM 589 N N . LEU A 1 82 ? -7.342 4.953 0.811 1.00 91.62 82 LEU A N 1
ATOM 590 C CA . LEU A 1 82 ? -7.732 5.533 2.100 1.00 91.62 82 LEU A CA 1
ATOM 591 C C . LEU A 1 82 ? -8.814 4.719 2.831 1.00 91.62 82 LEU A C 1
ATOM 593 O O . LEU A 1 82 ? -8.890 4.763 4.056 1.00 91.62 82 LEU A O 1
ATOM 597 N N . ASP A 1 83 ? -9.661 3.984 2.106 1.00 89.25 83 ASP A N 1
ATOM 598 C CA . ASP A 1 83 ? -10.694 3.121 2.694 1.00 89.25 83 ASP A CA 1
ATOM 599 C C . ASP A 1 83 ? -10.111 1.787 3.185 1.00 89.25 83 ASP A C 1
ATOM 601 O O . ASP A 1 83 ? -10.408 1.349 4.297 1.00 89.25 83 ASP A O 1
ATOM 605 N N . ARG A 1 84 ? -9.254 1.151 2.374 1.00 92.44 84 ARG A N 1
ATOM 606 C CA . ARG A 1 84 ? -8.706 -0.194 2.625 1.00 92.44 84 ARG A CA 1
ATOM 607 C C . ARG A 1 84 ? -7.346 -0.205 3.308 1.00 92.44 84 ARG A C 1
ATOM 609 O O . ARG A 1 84 ? -6.930 -1.273 3.752 1.00 92.44 84 ARG A O 1
ATOM 616 N N . GLN A 1 85 ? -6.669 0.938 3.403 1.00 94.94 85 GLN A N 1
ATOM 617 C CA . GLN A 1 85 ? -5.315 1.159 3.941 1.00 94.94 85 GLN A CA 1
ATOM 618 C C . GLN A 1 85 ? -4.180 0.444 3.189 1.00 94.94 85 GLN A C 1
ATOM 620 O O . GLN A 1 85 ? -3.053 0.923 3.185 1.00 94.94 85 GLN A O 1
ATOM 625 N N . VAL A 1 86 ? -4.458 -0.694 2.551 1.00 96.69 86 VAL A N 1
ATOM 626 C CA . VAL A 1 86 ? -3.515 -1.481 1.751 1.00 96.69 86 VAL A CA 1
ATOM 627 C C . VAL A 1 86 ? -4.254 -2.002 0.525 1.00 96.69 86 VAL A C 1
ATOM 629 O O . VAL A 1 86 ? -5.347 -2.563 0.650 1.00 96.69 86 VAL A O 1
ATOM 632 N N . LEU A 1 87 ? -3.666 -1.821 -0.655 1.00 96.94 87 LEU A N 1
ATOM 633 C CA . LEU A 1 87 ? -4.186 -2.344 -1.916 1.00 96.94 87 LEU A CA 1
ATOM 634 C C . LEU A 1 87 ? -3.177 -3.305 -2.544 1.00 96.94 87 LEU A C 1
ATOM 636 O O . LEU A 1 87 ? -1.976 -3.055 -2.506 1.00 96.94 87 LEU A O 1
ATOM 640 N N . PHE A 1 88 ? -3.680 -4.385 -3.136 1.00 97.38 88 PHE A N 1
ATOM 641 C CA . PHE A 1 88 ? -2.881 -5.391 -3.827 1.00 97.38 88 PHE A CA 1
ATOM 642 C C . PHE A 1 88 ? -3.258 -5.415 -5.302 1.00 97.38 88 PHE A C 1
ATOM 644 O O . PHE A 1 88 ? -4.418 -5.645 -5.636 1.00 97.38 88 PHE A O 1
ATOM 651 N N . PHE A 1 89 ? -2.272 -5.222 -6.170 1.00 96.94 89 PHE A N 1
ATOM 652 C CA . PHE A 1 89 ? -2.419 -5.335 -7.617 1.00 96.94 89 PHE A CA 1
ATOM 653 C C . PHE A 1 89 ? -1.714 -6.620 -8.048 1.00 96.94 89 PHE A C 1
ATOM 655 O O . PHE A 1 89 ? -0.526 -6.797 -7.778 1.00 96.94 89 PHE A O 1
ATOM 662 N N . ARG A 1 90 ? -2.459 -7.556 -8.639 1.00 94.12 90 ARG A N 1
ATOM 663 C CA . ARG A 1 90 ? -1.911 -8.828 -9.130 1.00 94.12 90 ARG A CA 1
ATOM 664 C C . ARG A 1 90 ? -1.531 -8.703 -10.601 1.00 94.12 90 ARG A C 1
ATOM 666 O O . ARG A 1 90 ? -2.090 -7.866 -11.308 1.00 94.12 90 ARG A O 1
ATOM 673 N N . ASP A 1 91 ? -0.587 -9.542 -11.019 1.00 93.38 91 ASP A N 1
ATOM 674 C CA . ASP A 1 91 ? -0.216 -9.743 -12.424 1.00 93.38 91 ASP A CA 1
ATOM 675 C C . ASP A 1 91 ? 0.152 -8.441 -13.162 1.00 93.38 91 ASP A C 1
ATOM 677 O O . ASP A 1 91 ? -0.238 -8.225 -14.305 1.00 93.38 91 ASP A O 1
ATOM 681 N N . GLN A 1 92 ? 0.890 -7.558 -12.480 1.00 95.12 92 GLN A N 1
ATOM 682 C CA . GLN A 1 92 ? 1.392 -6.306 -13.046 1.00 95.12 92 GLN A CA 1
ATOM 683 C C . GLN A 1 92 ? 2.825 -6.502 -13.541 1.00 95.12 92 GLN A C 1
ATOM 685 O O . GLN A 1 92 ? 3.742 -6.651 -12.736 1.00 95.12 92 GLN A O 1
ATOM 690 N N . ASP A 1 93 ? 3.003 -6.494 -14.859 1.00 93.06 93 ASP A N 1
ATOM 691 C CA . ASP A 1 93 ? 4.314 -6.490 -15.509 1.00 93.06 93 ASP A CA 1
ATOM 692 C C . ASP A 1 93 ? 4.647 -5.051 -15.920 1.00 93.06 93 ASP A C 1
ATOM 694 O O . ASP A 1 93 ? 4.263 -4.586 -16.995 1.00 93.06 93 ASP A O 1
ATOM 698 N N . ILE A 1 94 ? 5.265 -4.308 -14.999 1.00 94.00 94 ILE A N 1
ATOM 699 C CA . ILE A 1 94 ? 5.595 -2.892 -15.178 1.00 94.00 94 ILE A CA 1
ATOM 700 C C . ILE A 1 94 ? 7.097 -2.656 -15.056 1.00 94.00 94 ILE A C 1
ATOM 702 O O . ILE A 1 94 ? 7.799 -3.300 -14.277 1.00 94.00 94 ILE A O 1
ATOM 706 N N . THR A 1 95 ? 7.595 -1.684 -15.812 1.00 93.81 95 THR A N 1
ATOM 707 C CA . THR A 1 95 ? 8.976 -1.217 -15.697 1.00 93.81 95 THR A CA 1
ATOM 708 C C . THR A 1 95 ? 9.171 -0.384 -14.431 1.00 93.81 95 THR A C 1
ATOM 710 O O . THR A 1 95 ? 8.226 0.134 -13.834 1.00 93.81 95 THR A O 1
ATOM 713 N N . VAL A 1 96 ? 10.429 -0.181 -14.042 1.00 93.69 96 VAL A N 1
ATOM 714 C CA . VAL A 1 96 ? 10.798 0.691 -12.914 1.00 93.69 96 VAL A CA 1
ATOM 715 C C . VAL A 1 96 ? 10.300 2.121 -13.138 1.00 93.69 96 VAL A C 1
ATOM 717 O O . VAL A 1 96 ? 9.799 2.758 -12.214 1.00 93.69 96 VAL A O 1
ATOM 720 N N . ASP A 1 97 ? 10.377 2.613 -14.377 1.00 93.75 97 ASP A N 1
ATOM 721 C CA . ASP A 1 97 ? 9.865 3.934 -14.743 1.00 93.75 97 ASP A CA 1
ATOM 722 C C . ASP A 1 97 ? 8.343 4.022 -14.589 1.00 93.75 97 ASP A C 1
ATOM 724 O O . ASP A 1 97 ? 7.840 5.029 -14.091 1.00 93.75 97 ASP A O 1
ATOM 728 N N . GLN A 1 98 ? 7.608 2.965 -14.952 1.00 95.19 98 GLN A N 1
ATOM 729 C CA . GLN A 1 98 ? 6.160 2.880 -14.739 1.00 95.19 98 GLN A CA 1
ATOM 730 C C . GLN A 1 98 ? 5.810 2.791 -13.247 1.00 95.19 98 GLN A C 1
ATOM 732 O O . GLN A 1 98 ? 4.893 3.478 -12.803 1.00 95.19 98 GLN A O 1
ATOM 737 N N . HIS A 1 99 ? 6.573 2.041 -12.444 1.00 94.81 99 HIS A N 1
ATOM 738 C CA . HIS A 1 99 ? 6.418 2.003 -10.981 1.00 94.81 99 HIS A CA 1
ATOM 739 C C . HIS A 1 99 ? 6.599 3.395 -10.362 1.00 94.81 99 HIS A C 1
ATOM 741 O O . HIS A 1 99 ? 5.783 3.844 -9.554 1.00 94.81 99 HIS A O 1
ATOM 747 N N . ILE A 1 100 ? 7.652 4.107 -10.768 1.00 94.31 100 ILE A N 1
ATOM 748 C C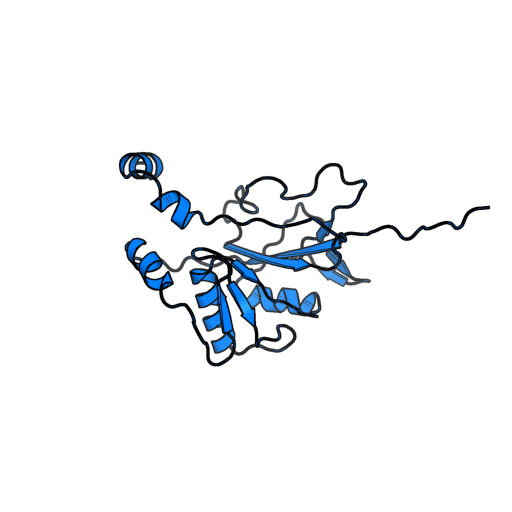A . ILE A 1 100 ? 7.938 5.481 -10.336 1.00 94.31 100 ILE A CA 1
ATOM 749 C C . ILE A 1 100 ? 6.821 6.432 -10.783 1.00 94.31 100 ILE A C 1
ATOM 751 O O . ILE A 1 100 ? 6.358 7.252 -9.988 1.00 94.31 100 ILE A O 1
ATOM 755 N N . ALA A 1 101 ? 6.380 6.336 -12.041 1.00 94.81 101 ALA A N 1
ATOM 756 C CA . ALA A 1 101 ? 5.295 7.153 -12.576 1.00 94.81 101 ALA A CA 1
ATOM 757 C C . ALA A 1 101 ? 3.993 6.929 -11.798 1.00 94.81 101 ALA A C 1
ATOM 759 O O . ALA A 1 101 ? 3.353 7.899 -11.392 1.00 94.81 101 ALA A O 1
ATOM 760 N N . PHE A 1 102 ? 3.662 5.672 -11.492 1.00 95.25 102 PHE A N 1
ATOM 761 C CA . PHE A 1 102 ? 2.500 5.332 -10.684 1.00 95.25 102 PHE A CA 1
ATOM 762 C C . PHE A 1 102 ? 2.586 5.938 -9.277 1.00 95.25 102 PHE A C 1
ATOM 764 O O . PHE A 1 102 ? 1.635 6.568 -8.813 1.00 95.25 102 PHE A O 1
ATOM 771 N N . GLY A 1 103 ? 3.747 5.839 -8.620 1.00 93.19 103 GLY A N 1
ATOM 772 C CA . GLY A 1 103 ? 3.959 6.432 -7.297 1.00 93.19 103 GLY A CA 1
ATOM 773 C C . GLY A 1 103 ? 3.799 7.950 -7.255 1.00 93.19 103 GLY A C 1
ATOM 774 O O . GLY A 1 103 ? 3.260 8.479 -6.282 1.00 93.19 103 GLY A O 1
ATOM 775 N N . ARG A 1 104 ? 4.157 8.654 -8.334 1.00 94.25 104 ARG A N 1
ATOM 776 C CA . ARG A 1 104 ? 3.993 10.115 -8.435 1.00 94.25 104 ARG A CA 1
ATOM 777 C C . ARG A 1 104 ? 2.533 10.572 -8.430 1.00 94.25 104 ARG A C 1
ATOM 779 O O . ARG A 1 104 ? 2.264 11.717 -8.075 1.00 94.25 104 ARG A O 1
ATOM 786 N N . HIS A 1 105 ? 1.574 9.697 -8.737 1.00 92.56 105 HIS A N 1
ATOM 787 C CA . HIS A 1 105 ? 0.152 10.007 -8.556 1.00 92.56 105 HIS A CA 1
ATOM 788 C C . HIS A 1 105 ? -0.267 10.103 -7.076 1.00 92.56 105 HIS A C 1
ATOM 790 O O . HIS A 1 105 ? -1.327 10.651 -6.766 1.00 92.56 105 HIS A O 1
ATOM 796 N N . PHE A 1 106 ? 0.546 9.586 -6.150 1.00 90.50 106 PHE A N 1
ATOM 797 C CA . PHE A 1 106 ? 0.286 9.606 -4.708 1.00 90.50 106 PHE A CA 1
ATOM 798 C C . PHE A 1 106 ? 1.092 10.669 -3.957 1.00 90.50 106 PHE A C 1
ATOM 800 O O . PHE A 1 106 ? 0.872 10.850 -2.765 1.00 90.50 106 PHE A O 1
ATOM 807 N N . GLY A 1 107 ? 1.973 11.408 -4.633 1.00 90.06 107 GLY A N 1
ATOM 808 C CA . GLY A 1 107 ? 2.743 12.500 -4.044 1.00 90.06 107 GLY A CA 1
ATOM 809 C C . GLY A 1 107 ? 4.201 12.497 -4.484 1.00 90.06 107 GLY A C 1
ATOM 810 O O . GLY A 1 107 ? 4.606 11.744 -5.372 1.00 90.06 107 GLY A O 1
ATOM 811 N N . ASP A 1 108 ? 4.993 13.350 -3.839 1.00 92.44 108 ASP A N 1
ATOM 812 C CA . ASP A 1 108 ? 6.436 13.392 -4.061 1.00 92.44 108 ASP A CA 1
ATOM 813 C C . ASP A 1 108 ? 7.083 12.104 -3.539 1.00 92.44 108 ASP A C 1
ATOM 815 O O . ASP A 1 108 ? 6.711 11.600 -2.474 1.00 92.44 108 ASP A O 1
ATOM 819 N N . LEU A 1 109 ? 8.051 11.578 -4.295 1.00 91.69 109 LEU A N 1
ATOM 820 C CA . LEU A 1 109 ? 8.749 10.348 -3.939 1.00 91.69 109 LEU A CA 1
ATOM 821 C C . LEU A 1 109 ? 9.857 10.620 -2.922 1.00 91.69 109 LEU A C 1
ATOM 823 O O . LEU A 1 109 ? 10.728 11.469 -3.123 1.00 91.69 109 LEU A O 1
ATOM 827 N N . TYR A 1 110 ? 9.833 9.852 -1.842 1.00 87.56 110 TYR A N 1
ATOM 828 C CA . TYR A 1 110 ? 10.841 9.858 -0.798 1.00 87.56 110 TYR A CA 1
ATOM 829 C C . TYR A 1 110 ? 12.162 9.272 -1.307 1.00 87.56 110 TYR A C 1
ATOM 831 O O . TYR A 1 110 ? 12.198 8.198 -1.908 1.00 87.56 110 TYR A O 1
ATOM 839 N N . VAL A 1 111 ? 13.266 9.959 -1.015 1.00 86.88 111 VAL A N 1
ATOM 840 C CA . VAL A 1 111 ? 14.622 9.489 -1.314 1.00 86.88 111 VAL A CA 1
ATOM 841 C C . VAL A 1 111 ? 15.357 9.265 -0.002 1.00 86.88 111 VAL A C 1
ATOM 843 O O . VAL A 1 111 ? 15.765 10.214 0.669 1.00 86.88 111 VAL A O 1
ATOM 846 N N . ASN A 1 112 ? 15.575 7.998 0.344 1.00 79.81 112 ASN A N 1
ATOM 847 C CA . ASN A 1 112 ? 16.386 7.644 1.500 1.00 79.81 112 ASN A CA 1
ATOM 848 C C . ASN A 1 112 ? 17.875 7.778 1.152 1.00 79.81 112 ASN A C 1
ATOM 850 O O . ASN A 1 112 ? 18.444 6.921 0.479 1.00 79.81 112 ASN A O 1
ATOM 854 N N . LEU A 1 113 ? 18.527 8.834 1.644 1.00 78.06 113 LEU A N 1
ATOM 855 C CA . LEU A 1 113 ? 19.953 9.073 1.390 1.00 78.06 113 LEU A CA 1
ATOM 856 C C . LEU A 1 113 ? 20.883 8.020 2.017 1.00 78.06 113 LEU A C 1
ATOM 858 O O . LEU A 1 113 ? 22.035 7.915 1.597 1.00 78.06 113 LEU A O 1
ATOM 862 N N . ALA A 1 114 ? 20.411 7.261 3.010 1.00 80.81 114 ALA A N 1
ATOM 863 C CA . ALA A 1 114 ? 21.168 6.177 3.631 1.00 80.81 114 ALA A CA 1
ATOM 864 C C . ALA A 1 114 ? 21.015 4.838 2.888 1.00 80.81 114 ALA A C 1
ATOM 866 O O . ALA A 1 114 ? 21.848 3.949 3.067 1.00 80.81 114 ALA A O 1
ATOM 867 N N . ALA A 1 115 ? 19.981 4.685 2.055 1.00 80.75 115 ALA A N 1
ATOM 868 C CA . ALA A 1 115 ? 19.790 3.492 1.243 1.00 80.75 115 ALA A CA 1
ATOM 869 C C . ALA A 1 115 ? 20.608 3.575 -0.061 1.00 80.75 115 ALA A C 1
ATOM 871 O O . ALA A 1 115 ? 20.738 4.652 -0.653 1.00 80.75 115 ALA A O 1
ATOM 872 N N . PRO A 1 116 ? 21.166 2.451 -0.547 1.00 84.81 116 PRO A N 1
ATOM 873 C CA . PRO A 1 116 ? 21.762 2.424 -1.874 1.00 84.81 116 PRO A CA 1
ATOM 874 C C . PRO A 1 116 ? 20.673 2.657 -2.936 1.00 84.81 116 PRO A C 1
ATOM 876 O O . PRO A 1 116 ? 19.561 2.149 -2.782 1.00 84.81 116 PRO A O 1
ATOM 879 N N . PRO A 1 117 ? 20.976 3.384 -4.026 1.00 87.19 117 PRO A N 1
ATOM 880 C CA . PRO A 1 117 ? 20.028 3.521 -5.121 1.00 87.19 117 PRO A CA 1
ATOM 881 C C . PRO A 1 117 ? 19.813 2.170 -5.801 1.00 87.19 117 PRO A C 1
ATOM 883 O O . PRO A 1 117 ? 20.742 1.358 -5.898 1.00 87.19 117 PRO A O 1
ATOM 886 N N . TYR A 1 118 ? 18.617 1.967 -6.338 1.00 90.19 118 TYR A N 1
ATOM 887 C CA . TYR A 1 118 ? 18.364 0.853 -7.232 1.00 90.19 118 TYR A CA 1
ATOM 888 C C . TYR A 1 118 ? 19.057 1.069 -8.583 1.00 90.19 118 TYR A C 1
ATOM 890 O O . TYR A 1 118 ? 19.201 2.199 -9.057 1.00 90.19 118 TYR A O 1
ATOM 898 N N . LYS A 1 119 ? 19.516 -0.022 -9.196 1.00 90.44 119 LYS A N 1
ATOM 899 C CA . LYS A 1 119 ? 20.180 -0.007 -10.500 1.00 90.44 119 LYS A CA 1
ATOM 900 C C . LYS A 1 119 ? 19.584 -1.079 -11.394 1.00 90.44 119 LYS A C 1
ATOM 902 O O . LYS A 1 119 ? 19.484 -2.226 -10.965 1.00 90.44 119 LYS A O 1
ATOM 907 N N . ASP A 1 120 ? 19.275 -0.697 -12.625 1.00 87.00 120 ASP A N 1
ATOM 908 C CA . ASP A 1 120 ? 18.838 -1.599 -13.689 1.00 87.00 120 ASP A CA 1
ATOM 909 C C . ASP A 1 120 ? 19.690 -1.330 -14.937 1.00 87.00 120 ASP A C 1
ATOM 911 O O . ASP A 1 120 ? 19.605 -0.270 -15.559 1.00 87.00 120 ASP A O 1
ATOM 915 N N . GLY A 1 121 ? 20.619 -2.243 -15.232 1.00 89.00 121 GLY A N 1
ATOM 916 C CA . GLY A 1 121 ? 21.681 -2.002 -16.211 1.00 89.00 121 GLY A CA 1
ATOM 917 C C . GLY A 1 121 ? 22.503 -0.749 -15.877 1.00 89.00 121 GLY A C 1
ATOM 918 O O . GLY A 1 121 ? 23.084 -0.645 -14.793 1.00 89.00 121 GLY A O 1
ATOM 919 N N . ASP A 1 122 ? 22.546 0.200 -16.816 1.00 91.25 122 ASP A N 1
ATOM 920 C CA . ASP A 1 122 ? 23.225 1.494 -16.654 1.00 91.25 122 ASP A CA 1
ATOM 921 C C . ASP A 1 122 ? 22.346 2.563 -15.970 1.00 91.25 122 ASP A C 1
ATOM 923 O O . ASP A 1 122 ? 22.843 3.633 -15.605 1.00 91.25 122 ASP A O 1
ATOM 927 N N . ALA A 1 123 ? 21.046 2.300 -15.781 1.00 92.19 123 ALA A N 1
ATOM 928 C CA . ALA A 1 123 ? 20.123 3.226 -15.134 1.00 92.19 123 ALA A CA 1
ATOM 929 C C . ALA A 1 123 ? 20.264 3.187 -13.603 1.00 92.19 123 ALA A C 1
ATOM 931 O O . ALA A 1 123 ? 20.510 2.139 -12.999 1.00 92.19 123 ALA A O 1
ATOM 932 N N . VAL A 1 124 ? 20.100 4.348 -12.960 1.00 92.88 124 VAL A N 1
ATOM 933 C CA . VAL A 1 124 ? 20.195 4.514 -11.502 1.00 92.88 124 VAL A CA 1
ATOM 934 C C . VAL A 1 124 ? 18.971 5.272 -10.997 1.00 92.88 124 VAL A C 1
ATOM 936 O O . VAL A 1 124 ? 18.758 6.421 -11.378 1.00 92.88 124 VAL A O 1
ATOM 939 N N . TYR A 1 125 ? 18.228 4.655 -10.084 1.00 92.75 125 TYR A N 1
ATOM 940 C CA . TYR A 1 125 ? 16.985 5.169 -9.514 1.00 92.75 125 TYR A CA 1
ATOM 941 C C . TYR A 1 125 ? 17.174 5.430 -8.017 1.00 92.75 125 TYR A C 1
ATOM 943 O O . TYR A 1 125 ? 17.473 4.514 -7.252 1.00 92.75 125 TYR A O 1
ATOM 951 N N . ARG A 1 126 ? 17.041 6.687 -7.578 1.00 90.31 126 ARG A N 1
ATOM 952 C CA . ARG A 1 126 ? 17.244 7.064 -6.161 1.00 90.31 126 ARG A CA 1
ATOM 953 C C . ARG A 1 126 ? 15.963 6.992 -5.342 1.00 90.31 126 ARG A C 1
ATOM 955 O O . ARG A 1 126 ? 16.019 6.846 -4.129 1.00 90.31 126 ARG A O 1
ATOM 962 N N . GLU A 1 127 ? 14.835 7.097 -6.021 1.00 89.69 127 GLU A N 1
ATOM 963 C CA . GLU A 1 127 ? 13.480 7.023 -5.485 1.00 89.69 127 GLU A CA 1
ATOM 964 C C . GLU A 1 127 ? 13.046 5.580 -5.199 1.00 89.69 127 GLU A C 1
ATOM 966 O O . GLU A 1 127 ? 11.994 5.348 -4.611 1.00 89.69 127 GLU A O 1
ATOM 971 N N . VAL A 1 128 ? 13.850 4.606 -5.633 1.00 91.31 128 VAL A N 1
ATOM 972 C CA . VAL A 1 128 ? 13.569 3.180 -5.508 1.00 91.31 128 VAL A CA 1
ATOM 973 C C . VAL A 1 128 ? 14.569 2.559 -4.548 1.00 91.31 128 VAL A C 1
ATOM 975 O O . VAL A 1 128 ? 15.778 2.572 -4.788 1.00 91.31 128 VAL A O 1
ATOM 978 N N . ILE A 1 129 ? 14.042 1.987 -3.468 1.00 90.19 129 ILE A N 1
ATOM 979 C CA . ILE A 1 129 ? 14.829 1.302 -2.446 1.00 90.19 129 ILE A CA 1
ATOM 980 C C . ILE A 1 129 ? 14.767 -0.212 -2.713 1.00 90.19 129 ILE A C 1
ATOM 982 O O . ILE A 1 129 ? 13.671 -0.783 -2.674 1.00 90.19 129 ILE A O 1
ATOM 986 N N . PRO A 1 130 ? 15.901 -0.887 -2.987 1.00 88.19 130 PRO A N 1
ATOM 987 C CA . PRO A 1 130 ? 15.926 -2.340 -3.134 1.00 88.19 130 PRO A CA 1
ATOM 988 C C . PRO A 1 130 ? 15.798 -3.040 -1.773 1.00 88.19 130 PRO A C 1
ATOM 990 O O . PRO A 1 130 ? 16.493 -2.677 -0.823 1.00 88.19 130 PRO A O 1
ATOM 993 N N . ILE A 1 131 ? 14.954 -4.076 -1.689 1.00 87.12 131 ILE A N 1
ATOM 994 C CA . ILE A 1 131 ? 14.773 -4.897 -0.480 1.00 87.12 131 ILE A CA 1
ATOM 995 C C . ILE A 1 131 ? 15.228 -6.325 -0.779 1.00 87.12 131 ILE A C 1
ATOM 997 O O . ILE A 1 131 ? 14.458 -7.178 -1.202 1.00 87.12 131 ILE A O 1
ATOM 1001 N N . TYR A 1 132 ? 16.504 -6.597 -0.544 1.00 86.50 132 TYR A N 1
ATOM 1002 C CA . TYR A 1 132 ? 17.094 -7.899 -0.830 1.00 86.50 132 TYR A CA 1
ATOM 1003 C C . TYR A 1 132 ? 17.250 -8.737 0.440 1.00 86.50 132 TYR A C 1
ATOM 1005 O O . TYR A 1 132 ? 17.771 -8.246 1.445 1.00 86.50 132 TYR A O 1
ATOM 1013 N N . ALA A 1 133 ? 16.838 -10.002 0.373 1.00 88.88 133 ALA A N 1
ATOM 1014 C CA . ALA A 1 133 ? 17.125 -10.993 1.398 1.00 88.88 133 ALA A CA 1
ATOM 1015 C C . ALA A 1 133 ? 17.287 -12.375 0.759 1.00 88.88 133 ALA A C 1
ATOM 1017 O O . ALA A 1 133 ? 16.414 -12.847 0.037 1.00 88.88 133 ALA A O 1
ATOM 1018 N N . ASP A 1 134 ? 18.400 -13.036 1.047 1.00 88.69 134 ASP A N 1
ATOM 1019 C CA . ASP A 1 134 ? 18.711 -14.388 0.587 1.00 88.69 134 ASP A CA 1
ATOM 1020 C C . ASP A 1 134 ? 19.059 -15.323 1.755 1.00 88.69 134 ASP A C 1
ATOM 1022 O O . ASP A 1 134 ? 18.963 -14.960 2.925 1.00 88.69 134 ASP A O 1
ATOM 1026 N N . GLN A 1 135 ? 19.473 -16.549 1.430 1.00 87.31 135 GLN A N 1
ATOM 1027 C CA . GLN A 1 135 ? 19.864 -17.569 2.408 1.00 87.31 135 GLN A CA 1
ATOM 1028 C C . GLN A 1 135 ? 21.023 -17.144 3.331 1.00 87.31 135 GLN A C 1
ATOM 1030 O O . GLN A 1 135 ? 21.167 -17.701 4.417 1.00 87.31 135 GLN A O 1
ATOM 1035 N N . ASP A 1 136 ? 21.854 -16.197 2.888 1.00 90.50 136 ASP A N 1
ATOM 1036 C CA . ASP A 1 136 ? 23.038 -15.719 3.602 1.00 90.50 136 ASP A CA 1
ATOM 1037 C C . ASP A 1 136 ? 22.738 -14.417 4.369 1.00 90.50 136 ASP A C 1
ATOM 1039 O O . ASP A 1 136 ? 23.565 -13.929 5.143 1.00 90.50 136 ASP A O 1
ATOM 1043 N N . THR A 1 137 ? 21.534 -13.866 4.193 1.00 87.44 137 THR A N 1
ATOM 1044 C CA . THR A 1 137 ? 21.055 -12.675 4.883 1.00 87.44 137 THR A CA 1
ATOM 1045 C C . THR A 1 137 ? 20.638 -13.053 6.308 1.00 87.44 137 THR A C 1
ATOM 1047 O O . THR A 1 137 ? 19.645 -13.754 6.498 1.00 87.44 137 THR A O 1
ATOM 1050 N N . PRO A 1 138 ? 21.351 -12.583 7.350 1.00 85.50 138 PRO A N 1
ATOM 1051 C CA . PRO A 1 138 ? 21.098 -13.016 8.726 1.00 85.50 138 PRO A CA 1
ATOM 1052 C C . PRO A 1 138 ? 19.770 -12.495 9.288 1.00 85.50 138 PRO A C 1
ATOM 1054 O O . PRO A 1 138 ? 19.261 -13.044 10.264 1.00 85.50 138 PRO A O 1
ATOM 1057 N N . ARG A 1 139 ? 19.249 -11.404 8.718 1.00 83.50 139 ARG A N 1
ATOM 1058 C CA . ARG A 1 139 ? 17.979 -10.784 9.089 1.00 83.50 139 ARG A CA 1
ATOM 1059 C C . ARG A 1 139 ? 17.437 -9.990 7.907 1.00 83.50 139 ARG A C 1
ATOM 1061 O O . ARG A 1 139 ? 18.135 -9.093 7.429 1.00 83.50 139 ARG A O 1
ATOM 1068 N N . ALA A 1 140 ? 16.220 -10.279 7.460 1.00 84.00 140 ALA A N 1
ATOM 1069 C CA . ALA A 1 140 ? 15.580 -9.478 6.429 1.00 84.00 140 ALA A CA 1
ATOM 1070 C C . ALA A 1 140 ? 15.127 -8.120 6.994 1.00 84.00 140 ALA A C 1
ATOM 1072 O O . ALA A 1 140 ? 14.783 -7.966 8.173 1.00 84.00 140 ALA A O 1
ATOM 1073 N N . GLY A 1 141 ? 15.141 -7.099 6.138 1.00 81.81 141 GLY A N 1
ATOM 1074 C CA . GLY A 1 141 ? 14.549 -5.806 6.467 1.00 81.81 141 GLY A CA 1
ATOM 1075 C C . GLY A 1 141 ? 13.045 -5.953 6.709 1.00 81.81 141 GLY A C 1
ATOM 1076 O O . GLY A 1 141 ? 12.370 -6.682 5.991 1.00 81.81 141 GLY A O 1
ATOM 1077 N N . GLY A 1 142 ? 12.517 -5.267 7.725 1.00 83.44 142 GLY A N 1
ATOM 1078 C CA . GLY A 1 142 ? 11.073 -5.213 7.979 1.00 83.44 142 GLY A CA 1
ATOM 1079 C C . GLY A 1 142 ? 10.466 -6.390 8.756 1.00 83.44 142 GLY A C 1
ATOM 1080 O O . GLY A 1 142 ? 9.254 -6.433 8.923 1.00 83.44 142 GLY A O 1
ATOM 1081 N N . GLU A 1 143 ? 11.271 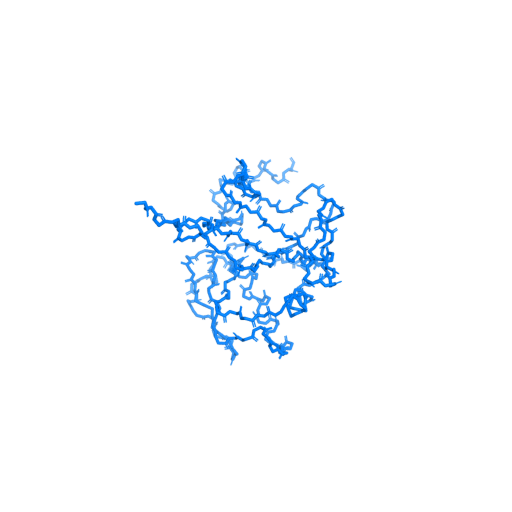-7.303 9.309 1.00 86.00 143 GLU A N 1
ATOM 1082 C CA . GLU A 1 143 ? 10.788 -8.467 10.085 1.00 86.00 143 GLU A CA 1
ATOM 1083 C C . GLU A 1 143 ? 10.130 -8.138 11.445 1.00 86.00 143 GLU A C 1
ATOM 1085 O O . GLU A 1 143 ? 9.689 -9.033 12.166 1.00 86.00 143 GLU A O 1
ATOM 1090 N N . VAL A 1 144 ? 10.089 -6.867 11.848 1.00 90.69 144 VAL A N 1
ATOM 1091 C CA . VAL A 1 144 ? 9.417 -6.408 13.076 1.00 90.69 144 VAL A CA 1
ATOM 1092 C C . VAL A 1 144 ? 8.283 -5.464 12.726 1.00 90.69 144 VAL A C 1
ATOM 1094 O O . VAL A 1 144 ? 8.377 -4.738 11.745 1.00 90.69 144 VAL A O 1
ATOM 1097 N N . TRP A 1 145 ? 7.230 -5.421 13.543 1.00 95.00 145 TRP A N 1
ATOM 1098 C CA . TRP A 1 145 ? 6.162 -4.433 13.379 1.00 95.00 145 TRP A CA 1
ATOM 1099 C C . TRP A 1 145 ? 6.731 -3.013 13.434 1.00 95.00 145 TRP A C 1
ATOM 1101 O O . TRP A 1 145 ? 7.360 -2.631 14.422 1.00 95.00 145 TRP A O 1
ATOM 1111 N N . HIS A 1 146 ? 6.517 -2.244 12.370 1.00 94.19 146 HIS A N 1
ATOM 1112 C CA . HIS A 1 146 ? 7.040 -0.890 12.222 1.00 94.19 146 HIS A CA 1
ATOM 1113 C C . HIS A 1 146 ? 6.162 -0.059 11.277 1.00 94.19 146 HIS A C 1
ATOM 1115 O O . HIS A 1 146 ? 5.242 -0.576 10.644 1.00 94.19 146 HIS A O 1
ATOM 1121 N N . SER A 1 147 ? 6.473 1.234 11.204 1.00 91.31 147 SER A N 1
ATOM 1122 C CA . SER A 1 147 ? 6.074 2.137 10.126 1.00 91.31 147 SER A CA 1
ATOM 1123 C C . SER A 1 147 ? 7.348 2.704 9.508 1.00 91.31 147 SER A C 1
ATOM 1125 O O . SER A 1 147 ? 8.277 3.052 10.243 1.00 91.31 147 SER A O 1
ATOM 1127 N N . ASP A 1 148 ? 7.395 2.795 8.181 1.00 89.81 148 ASP A N 1
ATOM 1128 C CA . ASP A 1 148 ? 8.587 3.227 7.448 1.00 89.81 148 ASP A CA 1
ATOM 1129 C C . ASP A 1 148 ? 9.040 4.629 7.867 1.00 89.81 148 ASP A C 1
ATOM 1131 O O . ASP A 1 148 ? 8.223 5.538 8.013 1.00 89.81 148 ASP A O 1
ATOM 1135 N N . ALA A 1 149 ? 10.355 4.785 8.064 1.00 87.94 149 ALA A N 1
ATOM 1136 C CA . ALA A 1 149 ? 11.029 6.054 8.354 1.00 87.94 149 ALA A CA 1
ATOM 1137 C C . ALA A 1 149 ? 10.322 6.932 9.409 1.00 87.94 149 ALA A C 1
ATOM 1139 O O . ALA A 1 149 ? 10.358 8.158 9.343 1.00 87.94 149 ALA A O 1
ATOM 1140 N N . SER A 1 150 ? 9.711 6.323 10.433 1.00 88.19 150 SER A N 1
ATOM 1141 C CA . SER A 1 150 ? 8.972 7.051 11.476 1.00 88.19 150 SER A CA 1
ATOM 1142 C C . SER A 1 150 ? 9.846 7.966 12.347 1.00 88.19 150 SER A C 1
ATOM 1144 O O . SER A 1 150 ? 9.329 8.675 13.207 1.00 88.19 150 SER A O 1
ATOM 1146 N N . CYS A 1 151 ? 11.170 7.906 12.184 1.00 88.44 151 CYS A N 1
ATOM 1147 C CA . CYS A 1 151 ? 12.130 8.809 12.810 1.00 88.44 151 CYS A CA 1
ATOM 1148 C C . CYS A 1 151 ? 12.311 10.132 12.054 1.00 88.44 151 CYS A C 1
ATOM 1150 O O . CYS A 1 151 ? 12.876 11.066 12.625 1.00 88.44 151 CYS A O 1
ATOM 1152 N N . ASP A 1 152 ? 11.869 10.215 10.798 1.00 87.25 152 ASP A N 1
ATOM 1153 C CA . ASP A 1 152 ? 11.996 11.428 10.002 1.00 87.25 152 ASP A CA 1
ATOM 1154 C C . ASP A 1 152 ? 10.991 12.489 10.481 1.00 87.25 152 ASP A C 1
ATOM 1156 O O . ASP A 1 152 ? 9.900 12.150 10.943 1.00 87.25 152 ASP A O 1
ATOM 1160 N N . PRO A 1 153 ? 11.316 13.792 10.369 1.00 89.62 153 PRO A N 1
ATOM 1161 C CA . PRO A 1 153 ? 10.375 14.856 10.724 1.00 89.62 153 PRO A CA 1
ATOM 1162 C C . PRO A 1 153 ? 9.082 14.818 9.898 1.00 89.62 153 PRO A C 1
ATOM 1164 O O . PRO A 1 153 ? 8.017 15.188 10.392 1.00 89.62 153 PRO A O 1
ATOM 1167 N N . GLU A 1 154 ? 9.184 14.369 8.648 1.00 88.62 154 GLU A N 1
ATOM 1168 C CA . GLU A 1 154 ? 8.067 14.150 7.732 1.00 88.62 154 GLU A CA 1
ATOM 1169 C C . GLU A 1 154 ? 8.177 12.726 7.162 1.00 88.62 154 GLU A C 1
ATOM 1171 O O . GLU A 1 154 ? 8.783 12.531 6.107 1.00 88.62 154 GLU A O 1
ATOM 1176 N N . PRO A 1 155 ? 7.657 11.712 7.882 1.00 89.06 155 PRO A N 1
ATOM 1177 C CA . PRO A 1 155 ? 7.677 10.334 7.409 1.00 89.06 155 PRO A CA 1
ATOM 1178 C C . PRO A 1 155 ? 6.830 10.153 6.140 1.00 89.06 155 PRO A C 1
ATOM 1180 O O . PRO A 1 155 ? 5.864 10.900 5.933 1.00 89.06 155 PRO A O 1
ATOM 1183 N N . PRO A 1 156 ? 7.118 9.125 5.324 1.00 90.00 156 PRO A N 1
ATOM 1184 C CA . PRO A 1 156 ? 6.279 8.757 4.194 1.00 90.00 156 PRO A CA 1
ATOM 1185 C C . PRO A 1 156 ? 4.819 8.522 4.586 1.00 90.00 156 PRO A C 1
ATOM 1187 O O . PRO A 1 156 ? 4.520 7.957 5.637 1.00 90.00 156 PRO A O 1
ATOM 1190 N N . SER A 1 157 ? 3.899 8.920 3.710 1.00 89.12 157 SER A N 1
ATOM 1191 C CA . SER A 1 157 ? 2.459 8.716 3.923 1.00 89.12 157 SER A CA 1
ATOM 1192 C C . SER A 1 157 ? 1.934 7.405 3.336 1.00 89.12 157 SER A C 1
ATOM 1194 O O . SER A 1 157 ? 0.888 6.916 3.757 1.00 89.12 157 SER A O 1
ATOM 1196 N N . ALA A 1 158 ? 2.649 6.847 2.362 1.00 91.62 158 ALA A N 1
ATOM 1197 C CA . ALA A 1 158 ? 2.346 5.583 1.709 1.00 91.62 158 ALA A CA 1
ATOM 1198 C C . ALA A 1 158 ? 3.640 4.978 1.168 1.00 91.62 158 ALA A C 1
ATOM 1200 O O . ALA A 1 158 ? 4.592 5.717 0.938 1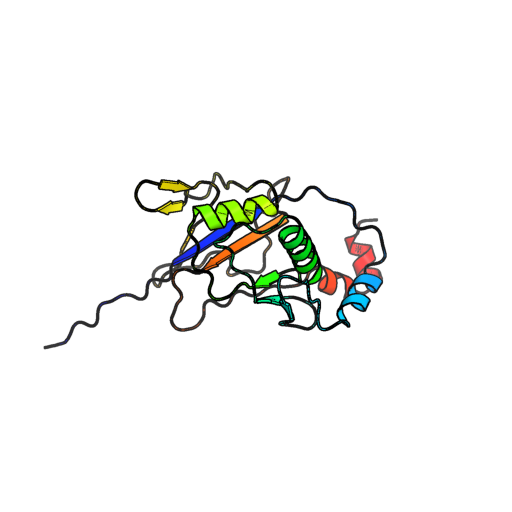.00 91.62 158 ALA A O 1
ATOM 1201 N N . SER A 1 159 ? 3.626 3.671 0.919 1.00 92.81 159 SER A N 1
ATOM 1202 C CA . SER A 1 159 ? 4.707 2.891 0.313 1.00 92.81 159 SER A CA 1
ATOM 1203 C C . SER A 1 159 ? 4.099 1.995 -0.772 1.00 92.81 159 SER A C 1
ATOM 1205 O O . SER A 1 159 ? 3.061 1.375 -0.539 1.00 92.81 159 SER A O 1
ATOM 1207 N N . ILE A 1 160 ? 4.714 1.919 -1.952 1.00 94.69 160 ILE A N 1
ATOM 1208 C CA . ILE A 1 160 ? 4.292 1.033 -3.053 1.00 94.69 160 ILE A CA 1
ATOM 1209 C C . ILE A 1 160 ? 5.381 0.002 -3.263 1.00 94.69 160 ILE A C 1
ATOM 1211 O O . ILE A 1 160 ? 6.457 0.427 -3.657 1.00 94.69 160 ILE A O 1
ATOM 1215 N N . MET A 1 161 ? 5.091 -1.285 -3.031 1.00 94.38 161 MET A N 1
ATOM 1216 C CA . MET A 1 161 ? 6.034 -2.414 -3.108 1.00 94.38 161 MET A CA 1
ATOM 1217 C C . MET A 1 161 ? 5.827 -3.277 -4.366 1.00 94.38 161 MET A C 1
ATOM 1219 O O . MET A 1 161 ? 4.690 -3.661 -4.636 1.00 94.38 161 MET A O 1
ATOM 1223 N N . MET A 1 162 ? 6.900 -3.640 -5.086 1.00 92.31 162 MET A N 1
ATOM 1224 C CA . MET A 1 162 ? 6.858 -4.529 -6.264 1.00 92.31 162 MET A CA 1
ATOM 1225 C C . MET A 1 162 ? 7.688 -5.808 -6.077 1.00 92.31 162 MET A C 1
ATOM 1227 O O . MET A 1 162 ? 8.896 -5.803 -5.864 1.00 92.31 162 MET A O 1
ATOM 1231 N N . LEU A 1 163 ? 7.042 -6.964 -6.183 1.00 91.25 163 LEU A N 1
ATOM 1232 C CA . LEU A 1 163 ? 7.711 -8.254 -5.996 1.00 91.25 163 LEU A CA 1
ATOM 1233 C C . LEU A 1 163 ? 8.348 -8.713 -7.318 1.00 91.25 163 LEU A C 1
ATOM 1235 O O . LEU A 1 163 ? 7.635 -8.814 -8.310 1.00 91.25 163 LEU A O 1
ATOM 1239 N N . HIS A 1 164 ? 9.652 -9.023 -7.335 1.00 86.75 164 HIS A N 1
ATOM 1240 C CA . HIS A 1 164 ? 10.348 -9.510 -8.543 1.00 86.75 164 HIS A CA 1
ATOM 1241 C C . HIS A 1 164 ? 10.695 -11.000 -8.471 1.00 86.75 164 HIS A C 1
ATOM 1243 O O . HIS A 1 164 ? 10.463 -11.757 -9.407 1.00 86.75 164 HIS A O 1
ATOM 1249 N N . GLU A 1 165 ? 11.249 -11.432 -7.351 1.00 88.81 165 GLU A N 1
ATOM 1250 C CA . GLU A 1 165 ? 11.692 -12.791 -7.095 1.00 88.81 165 GLU A CA 1
ATOM 1251 C C . GLU A 1 165 ? 11.264 -13.164 -5.679 1.00 88.81 165 GLU A C 1
ATOM 1253 O O . GLU A 1 165 ? 11.538 -12.464 -4.703 1.00 88.81 165 GLU A O 1
ATOM 1258 N N . LEU A 1 166 ? 10.587 -14.300 -5.577 1.00 89.38 166 LEU A N 1
ATOM 1259 C CA . LEU A 1 166 ? 9.998 -14.781 -4.340 1.00 89.38 166 LEU A CA 1
ATOM 1260 C C . LEU A 1 166 ? 10.558 -16.161 -4.004 1.00 89.38 166 LEU A C 1
ATOM 1262 O O . LEU A 1 166 ? 10.826 -16.954 -4.915 1.00 89.38 166 LEU A O 1
ATOM 1266 N N . PRO A 1 167 ? 10.707 -16.495 -2.711 1.00 88.25 167 PRO A N 1
ATOM 1267 C CA . PRO A 1 167 ? 10.979 -17.868 -2.328 1.00 88.25 167 PRO A CA 1
ATOM 1268 C C . PRO A 1 167 ? 9.792 -18.765 -2.727 1.00 88.25 167 PRO A C 1
ATOM 1270 O O . PRO A 1 167 ? 8.655 -18.297 -2.811 1.00 88.25 167 PRO A O 1
ATOM 1273 N N . PRO A 1 168 ? 10.007 -20.079 -2.916 1.00 89.12 168 PRO A N 1
ATOM 1274 C CA . PRO A 1 168 ? 8.923 -21.012 -3.241 1.00 89.12 168 PRO A CA 1
ATOM 1275 C C . PRO A 1 168 ? 7.837 -21.086 -2.153 1.00 89.12 168 PRO A C 1
ATOM 1277 O O . PRO A 1 168 ? 6.724 -21.535 -2.420 1.00 89.12 168 PRO A O 1
ATOM 1280 N N . SER A 1 169 ? 8.158 -20.678 -0.922 1.00 90.69 169 SER A N 1
ATOM 1281 C CA . SER A 1 169 ? 7.229 -20.578 0.203 1.00 90.69 169 SER A CA 1
ATOM 1282 C C . SER A 1 169 ? 7.758 -19.606 1.260 1.00 90.69 169 SER A C 1
ATOM 1284 O O . SER A 1 169 ? 8.971 -19.558 1.481 1.00 90.69 169 SER A O 1
ATOM 1286 N N . GLY A 1 170 ? 6.858 -18.930 1.978 1.00 89.38 170 GLY A N 1
ATOM 1287 C CA . GLY A 1 170 ? 7.204 -17.921 2.985 1.00 89.38 170 GLY A CA 1
ATOM 1288 C C . GLY A 1 170 ? 7.419 -16.534 2.374 1.00 89.38 170 GLY A C 1
ATOM 1289 O O . GLY A 1 170 ? 7.149 -16.321 1.197 1.00 89.38 170 GLY A O 1
ATOM 1290 N N . GLY A 1 171 ? 7.904 -15.587 3.183 1.00 88.81 171 GLY A N 1
ATOM 1291 C CA . GLY A 1 171 ? 8.063 -14.188 2.757 1.00 88.81 171 GLY A CA 1
ATOM 1292 C C . GLY A 1 171 ? 6.773 -13.361 2.822 1.00 88.81 171 GLY A C 1
ATOM 1293 O O . GLY A 1 171 ? 6.700 -12.290 2.223 1.00 88.81 171 GLY A O 1
ATOM 1294 N N . ASP A 1 172 ? 5.759 -13.844 3.544 1.00 92.69 172 ASP A N 1
ATOM 1295 C CA . ASP A 1 172 ? 4.503 -13.123 3.731 1.00 92.69 172 ASP A CA 1
ATOM 1296 C C . ASP A 1 172 ? 4.745 -11.774 4.420 1.00 92.69 172 ASP A C 1
ATOM 1298 O O . ASP A 1 172 ? 5.465 -11.675 5.414 1.00 92.69 172 ASP A O 1
ATOM 1302 N N . THR A 1 173 ? 4.088 -10.731 3.915 1.00 93.19 173 THR A N 1
ATOM 1303 C CA . THR A 1 173 ? 4.075 -9.405 4.540 1.00 93.19 173 THR A CA 1
ATOM 1304 C C . THR A 1 173 ? 2.751 -9.202 5.261 1.00 93.19 173 THR A C 1
ATOM 1306 O O . THR A 1 173 ? 1.682 -9.331 4.661 1.00 93.19 173 THR A O 1
ATOM 1309 N N . LEU A 1 174 ? 2.812 -8.880 6.553 1.00 94.69 174 LEU A N 1
ATOM 1310 C CA . LEU A 1 174 ? 1.632 -8.626 7.372 1.00 94.69 174 LEU A CA 1
ATOM 1311 C C . LEU A 1 174 ? 1.427 -7.123 7.568 1.00 94.69 174 LEU A C 1
ATOM 1313 O O . LEU A 1 174 ? 2.378 -6.370 7.749 1.00 94.69 174 LEU A O 1
ATOM 1317 N N . PHE A 1 175 ? 0.161 -6.710 7.605 1.00 95.88 175 PHE A N 1
ATOM 1318 C CA . PHE A 1 175 ? -0.243 -5.329 7.859 1.00 95.88 175 PHE A CA 1
ATOM 1319 C C . PHE A 1 175 ? -1.198 -5.259 9.051 1.00 95.88 175 PHE A C 1
ATOM 1321 O O . PHE A 1 175 ? -1.975 -6.183 9.298 1.00 95.88 175 PHE A O 1
ATOM 1328 N N . ALA A 1 176 ? -1.164 -4.139 9.772 1.00 93.69 176 ALA A N 1
ATOM 1329 C CA . ALA A 1 176 ? -2.045 -3.866 10.900 1.00 93.69 176 ALA A CA 1
ATOM 1330 C C . ALA A 1 176 ? -2.698 -2.486 10.754 1.00 93.69 176 ALA A C 1
ATOM 1332 O O . ALA A 1 176 ? -2.064 -1.523 10.331 1.00 93.69 176 ALA A O 1
ATOM 1333 N N . ILE A 1 177 ? -3.974 -2.381 11.132 1.00 92.94 177 ILE A N 1
ATOM 1334 C CA . ILE A 1 177 ? -4.753 -1.143 11.027 1.00 92.94 177 ILE A CA 1
ATOM 1335 C C . ILE A 1 177 ? -4.744 -0.376 12.354 1.00 92.94 177 ILE A C 1
ATOM 1337 O O . ILE A 1 177 ? -5.456 -0.715 13.300 1.00 92.94 177 ILE A O 1
ATOM 1341 N N . MET A 1 178 ? -3.954 0.698 12.416 1.00 93.88 178 MET A N 1
ATOM 1342 C CA . MET A 1 178 ? -3.801 1.485 13.648 1.00 93.88 178 MET A CA 1
ATOM 1343 C C . MET A 1 178 ? -5.083 2.221 14.058 1.00 93.88 178 MET A C 1
ATOM 1345 O O . MET A 1 178 ? -5.312 2.408 15.249 1.00 93.88 178 MET A O 1
ATOM 1349 N N . TYR A 1 179 ? -5.964 2.552 13.106 1.00 91.38 179 TYR A N 1
ATOM 1350 C CA . TYR A 1 179 ? -7.290 3.104 13.411 1.00 91.38 179 TYR A CA 1
ATOM 1351 C C . TYR A 1 179 ? -8.132 2.137 14.250 1.00 91.38 179 TYR A C 1
ATOM 1353 O O . TYR A 1 179 ? -8.622 2.504 15.312 1.00 91.38 179 TYR A O 1
ATOM 1361 N N . ALA A 1 180 ? -8.237 0.876 13.823 1.00 89.75 180 ALA A N 1
ATOM 1362 C CA . ALA A 1 180 ? -9.001 -0.129 14.557 1.00 89.75 180 ALA A CA 1
ATOM 1363 C C . ALA A 1 180 ? -8.320 -0.504 15.881 1.00 89.75 180 ALA A C 1
ATOM 1365 O O . ALA A 1 180 ? -9.006 -0.783 16.859 1.00 89.75 180 ALA A O 1
ATOM 1366 N N . ALA A 1 181 ? -6.982 -0.483 15.927 1.00 92.88 181 ALA A N 1
ATOM 1367 C CA . ALA A 1 181 ? -6.241 -0.691 17.167 1.00 92.88 181 ALA A CA 1
ATOM 1368 C C . ALA A 1 181 ? -6.554 0.403 18.201 1.00 92.88 181 ALA A C 1
ATOM 1370 O O . ALA A 1 181 ? -6.809 0.079 19.357 1.00 92.88 181 ALA A O 1
ATOM 1371 N N . TYR A 1 182 ? -6.591 1.674 17.786 1.00 93.50 182 TYR A N 1
ATOM 1372 C CA . TYR A 1 182 ? -6.960 2.792 18.654 1.00 93.50 182 TYR A CA 1
ATOM 1373 C C . TYR A 1 182 ? -8.428 2.721 19.095 1.00 93.50 182 TYR A C 1
ATOM 1375 O O . TYR A 1 182 ? -8.721 2.853 20.283 1.00 93.50 182 TYR A O 1
ATOM 1383 N N . ASP A 1 183 ? -9.348 2.440 18.168 1.00 92.19 183 ASP A N 1
ATOM 1384 C CA . ASP A 1 183 ? -10.784 2.326 18.455 1.00 92.19 183 ASP A CA 1
ATOM 1385 C C . ASP A 1 183 ? -11.116 1.165 19.410 1.00 92.19 183 ASP A C 1
ATOM 1387 O O . ASP A 1 183 ? -12.123 1.212 20.113 1.00 92.19 183 ASP A O 1
ATOM 1391 N N . ALA A 1 184 ? -10.276 0.126 19.459 1.00 93.38 184 ALA A N 1
ATOM 1392 C CA . ALA A 1 184 ? -10.433 -1.006 20.371 1.00 93.38 184 ALA A CA 1
ATOM 1393 C C . ALA A 1 184 ? -9.961 -0.718 21.810 1.00 93.38 184 ALA A C 1
ATOM 1395 O O . ALA A 1 184 ? -10.205 -1.528 22.709 1.00 93.38 184 ALA A O 1
ATOM 1396 N N . LEU A 1 185 ? -9.276 0.404 22.049 1.00 95.31 185 LEU A N 1
ATOM 1397 C CA . LEU A 1 185 ? -8.866 0.818 23.390 1.00 95.31 185 LEU A CA 1
ATOM 1398 C C . LEU A 1 185 ? -10.075 1.287 24.211 1.00 95.31 185 LEU A C 1
ATOM 1400 O O . LEU A 1 185 ? -11.048 1.817 23.679 1.00 95.31 185 LEU A O 1
ATOM 1404 N N . SER A 1 186 ? -10.001 1.143 25.537 1.00 96.25 186 SER A N 1
ATOM 1405 C CA . SER A 1 186 ? -10.989 1.766 26.424 1.00 96.25 186 SER A CA 1
ATOM 1406 C C . SER A 1 186 ? -10.905 3.292 26.336 1.00 96.25 186 SER A C 1
ATOM 1408 O O . SER A 1 186 ? -9.824 3.841 26.125 1.00 96.25 186 SER A O 1
ATOM 1410 N N . GLU A 1 187 ? -12.017 3.992 26.577 1.00 94.50 187 GLU A N 1
ATOM 1411 C CA . GLU A 1 187 ? -12.047 5.466 26.567 1.00 94.50 187 GLU A CA 1
ATOM 1412 C C . GLU A 1 187 ? -10.990 6.077 27.503 1.00 94.50 187 GLU A C 1
ATOM 1414 O O . GLU A 1 187 ? -10.328 7.053 27.156 1.00 94.50 187 GLU A O 1
ATOM 1419 N N . ALA A 1 188 ? -10.764 5.456 28.667 1.00 94.56 188 ALA A N 1
ATOM 1420 C CA . ALA A 1 188 ? -9.728 5.877 29.607 1.00 94.56 188 ALA A CA 1
ATOM 1421 C C . ALA A 1 188 ? -8.311 5.754 29.016 1.00 94.56 188 ALA A C 1
ATOM 1423 O O . ALA A 1 188 ? -7.483 6.644 29.206 1.00 94.56 188 ALA A O 1
ATOM 1424 N N . MET A 1 189 ? -8.027 4.672 28.284 1.00 95.50 189 MET A N 1
ATOM 1425 C CA . MET A 1 189 ? -6.732 4.480 27.629 1.00 95.50 189 MET A CA 1
ATOM 1426 C C . MET A 1 189 ? -6.561 5.427 26.440 1.00 95.50 189 MET A C 1
ATOM 1428 O O . MET A 1 189 ? -5.495 6.017 26.288 1.00 95.50 189 MET A O 1
ATOM 1432 N N . GLN A 1 190 ? -7.612 5.634 25.639 1.00 93.19 190 GLN A N 1
ATOM 1433 C CA . GLN A 1 190 ? -7.602 6.644 24.579 1.00 93.19 190 GLN A CA 1
ATOM 1434 C C . GLN A 1 190 ? -7.253 8.018 25.157 1.00 93.19 190 GLN A C 1
ATOM 1436 O O . GLN A 1 190 ? -6.305 8.640 24.683 1.00 93.19 190 GLN A O 1
ATOM 1441 N N . GLY A 1 191 ? -7.935 8.436 26.232 1.00 92.00 191 GLY A N 1
ATOM 1442 C CA . GLY A 1 191 ? -7.675 9.695 26.934 1.00 92.00 191 GLY A CA 1
ATOM 1443 C C . GLY A 1 191 ? -6.239 9.826 27.452 1.00 92.00 191 GLY A C 1
ATOM 1444 O O . GLY A 1 191 ? -5.641 10.890 27.326 1.00 92.00 191 GLY A O 1
ATOM 1445 N N . CYS A 1 192 ? -5.653 8.739 27.963 1.00 93.19 192 CYS A N 1
ATOM 1446 C CA . CYS A 1 192 ? -4.257 8.717 28.404 1.00 93.19 192 CYS A CA 1
ATOM 1447 C C . CYS A 1 192 ? -3.256 8.956 27.254 1.00 93.19 192 CYS A C 1
ATOM 1449 O O . CYS A 1 192 ? -2.198 9.539 27.482 1.00 93.19 192 CYS A O 1
ATOM 1451 N N . LEU A 1 193 ? -3.560 8.502 26.033 1.00 92.44 193 LEU A N 1
ATOM 1452 C CA . LEU A 1 193 ? -2.647 8.570 24.884 1.00 92.44 193 LEU A CA 1
ATOM 1453 C C . LEU A 1 193 ? -2.723 9.885 24.100 1.00 92.44 193 LEU A C 1
ATOM 1455 O O . LEU A 1 193 ? -1.718 10.290 23.520 1.00 92.44 193 LEU A O 1
ATOM 1459 N N . VAL A 1 194 ? -3.881 10.557 24.062 1.00 89.31 194 VAL A N 1
ATOM 1460 C CA . VAL A 1 194 ? -4.020 11.849 23.352 1.00 89.31 194 VAL A CA 1
ATOM 1461 C C . VAL A 1 194 ? -3.385 13.036 24.085 1.00 89.31 194 VAL A C 1
ATOM 1463 O O . VAL A 1 194 ? -3.324 14.119 23.511 1.00 89.31 194 VAL A O 1
ATOM 1466 N N . GLY A 1 195 ? -2.850 12.830 25.294 1.00 65.00 195 GLY A N 1
ATOM 1467 C CA . GLY A 1 195 ? -1.995 13.807 25.971 1.00 65.00 195 GLY A CA 1
ATOM 1468 C C . GLY A 1 195 ? -2.712 15.103 26.352 1.00 65.00 195 GLY A C 1
ATOM 1469 O O . GLY A 1 195 ? -2.292 16.178 25.926 1.00 65.00 195 GLY A O 1
ATOM 1470 N N . VAL A 1 196 ? -3.784 14.991 27.146 1.00 48.84 196 VAL A N 1
ATOM 1471 C CA . VAL A 1 196 ? -4.350 16.124 27.908 1.00 48.84 196 VAL A CA 1
ATOM 1472 C C . VAL A 1 196 ? -3.515 16.452 29.137 1.00 48.84 196 VAL A C 1
ATOM 1474 O O . VAL A 1 196 ? -3.053 15.502 29.807 1.00 48.84 196 VAL A O 1
#